Protein AF-0000000081993454 (afdb_homodimer)

InterPro domains:
  IPR006993 SH3-binding, glutamic acid-rich protein [PF04908] (19-96)
  IPR006993 SH3-binding, glutamic acid-rich protein [cd03030] (20-95)
  IPR036249 Thioredoxin-like superfamily [SSF52833] (17-95)
  IPR051033 SH3 domain-binding glutamic acid-rich protein [PTHR12232] (20-96)

Secondary structure (DSSP, 8-state):
---SEEEEE-PPPGGG-HHHHHHHHHHHHHHHHTT--EEEEETTS-HHHHHHHHHHHT-TT--S-EEEETTEEEEEHHHHHHHHHTT-HHHHTT--/---SEEEEE-PPPGGG-HHHHHHHHHHHHHHHHTT--EEEEEGGG-HHHHHHHHHHHT-TT--S-EEEETTEEEEEHHHHHHHHHTT-HHHHTT--

Foldseek 3Di:
DPPPDDDDDDDDDPQPDPVQVVLVVVVVVVCVVVPHDDDDDDCVVDVVSVCVQCVLQVHNPDHDDWDDDVSHGLGHSVSCVVCVVVVNNCVSHVPD/DPPPDDDDDDDDDPLPDPVQVVLVVVVVVVCVVVPHDDDDDDCVVDVVSVCVQCVLQVHNPDHDDWDDDVSHGLGHSVSCVVCVVVVNNCVSHVPD

pLDDT: mean 92.43, std 7.85, range [50.94, 98.31]

Nearest PDB structures (foldseek):
  1t1v-assembly1_B  TM=9.667E-01  e=2.764E-10  Mus musculus
  1j0f-assembly1_A  TM=9.638E-01  e=1.337E-10  Mus musculus
  1sj6-assembly1_A  TM=8.812E-01  e=2.787E-09  Homo sapiens
  8plv-assembly1_A  TM=7.534E-01  e=9.687E-02  Schistosoma mansoni
  1t1v-assembly1_B  TM=9.668E-01  e=3.579E-10  Mus musculus

Radius of gyration: 21.71 Å; Cα contacts (8 Å, |Δi|>4): 295; chains: 2; bounding box: 26×66×44 Å

Structure (mmCIF, N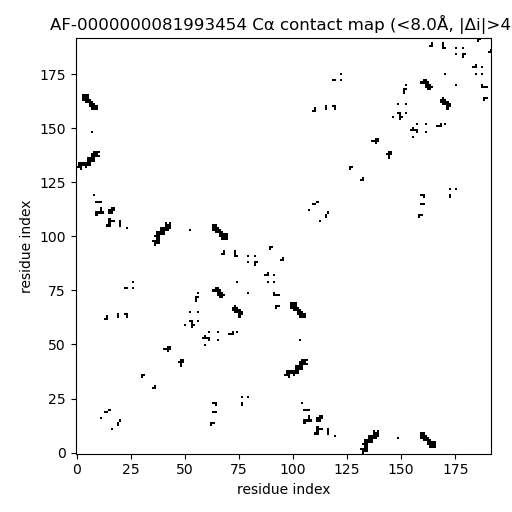/CA/C/O backbone):
data_AF-0000000081993454-model_v1
#
loop_
_entity.id
_entity.type
_entity.pdbx_description
1 polymer 'SH3 domain-binding glutamic acid-rich-like protein 3'
#
loop_
_atom_site.group_PDB
_atom_site.id
_atom_site.type_symbol
_atom_site.label_atom_id
_atom_site.label_alt_id
_atom_site.label_comp_id
_atom_site.label_asym_id
_atom_site.label_entity_id
_atom_site.label_seq_id
_atom_site.pdbx_PDB_ins_code
_atom_site.Cartn_x
_atom_site.Cartn_y
_atom_site.Cartn_z
_atom_site.occupancy
_atom_site.B_iso_or_equiv
_atom_site.auth_seq_id
_atom_site.auth_comp_id
_atom_site.auth_asym_id
_atom_site.auth_atom_id
_atom_site.pdbx_PDB_model_num
ATOM 1 N N . PRO A 1 1 ? -13.109 -29.188 -7.285 1 50.94 1 PRO A N 1
ATOM 2 C CA . PRO A 1 1 ? -12.32 -28.969 -6.07 1 50.94 1 PRO A CA 1
ATOM 3 C C . PRO A 1 1 ? -11.086 -28.109 -6.316 1 50.94 1 PRO A C 1
ATOM 5 O O . PRO A 1 1 ? -10.547 -28.078 -7.43 1 50.94 1 PRO A O 1
ATOM 8 N N . LEU A 1 2 ? -10.844 -27.062 -5.504 1 65.44 2 LEU A N 1
ATOM 9 C CA . LEU A 1 2 ? -9.656 -26.234 -5.719 1 65.44 2 LEU A CA 1
ATOM 10 C C . LEU A 1 2 ? -8.398 -27.109 -5.797 1 65.44 2 LEU A C 1
ATOM 12 O O . LEU A 1 2 ? -8.266 -28.078 -5.047 1 65.44 2 LEU A O 1
ATOM 16 N N . GLY A 1 3 ? -7.797 -27.156 -6.898 1 69.19 3 GLY A N 1
ATOM 17 C CA . GLY A 1 3 ? -6.535 -27.875 -7.012 1 69.19 3 GLY A CA 1
ATOM 18 C C . GLY A 1 3 ? -5.539 -27.516 -5.934 1 69.19 3 GLY A C 1
ATOM 19 O O . GLY A 1 3 ? -5.824 -26.672 -5.074 1 69.19 3 GLY A O 1
ATOM 20 N N . PRO A 1 4 ? -4.523 -28.297 -5.766 1 85.12 4 PRO A N 1
ATOM 21 C CA . PRO A 1 4 ? -3.492 -28.078 -4.746 1 85.12 4 PRO A CA 1
ATOM 22 C C . PRO A 1 4 ? -2.77 -26.75 -4.914 1 85.12 4 PRO A C 1
ATOM 24 O O . PRO A 1 4 ? -1.884 -26.406 -4.121 1 85.12 4 PRO A O 1
ATOM 27 N N . TRP A 1 5 ? -3.25 -25.891 -5.812 1 90.81 5 TRP A N 1
ATOM 28 C CA . TRP A 1 5 ? -2.521 -24.672 -6.121 1 90.81 5 TRP A CA 1
ATOM 29 C C . TRP A 1 5 ? -2.928 -23.547 -5.176 1 90.81 5 TRP A C 1
ATOM 31 O O . TRP A 1 5 ? -4.098 -23.422 -4.809 1 90.81 5 TRP A O 1
ATOM 41 N N . ALA A 1 6 ? -1.884 -22.797 -4.73 1 95.06 6 ALA A N 1
ATOM 42 C CA . ALA A 1 6 ? -2.09 -21.625 -3.881 1 95.06 6 ALA A CA 1
ATOM 43 C C . ALA A 1 6 ? -1.365 -20.406 -4.441 1 95.06 6 ALA A C 1
ATOM 45 O O . ALA A 1 6 ? -0.219 -20.5 -4.887 1 95.06 6 ALA A O 1
ATOM 46 N N . LEU A 1 7 ? -2.041 -19.297 -4.516 1 96.25 7 LEU A N 1
ATOM 47 C CA . LEU A 1 7 ? -1.487 -18 -4.895 1 96.25 7 LEU A CA 1
ATOM 48 C C . LEU A 1 7 ? -1.466 -17.047 -3.705 1 96.25 7 LEU A C 1
ATOM 50 O O . LEU A 1 7 ? -2.518 -16.703 -3.16 1 96.25 7 LEU A O 1
ATOM 54 N N . TYR A 1 8 ? -0.33 -16.734 -3.234 1 96.69 8 TYR A N 1
ATOM 55 C CA . TYR A 1 8 ? -0.184 -15.695 -2.219 1 96.69 8 TYR A CA 1
ATOM 56 C C . TYR A 1 8 ? -0.193 -14.312 -2.85 1 96.69 8 TYR A C 1
ATOM 58 O O . TYR A 1 8 ? 0.604 -14.023 -3.746 1 96.69 8 TYR A O 1
ATOM 66 N N . PHE A 1 9 ? -1.107 -13.414 -2.383 1 93.44 9 PHE A N 1
ATOM 67 C CA . PHE A 1 9 ? -1.268 -12.078 -2.939 1 93.44 9 PHE A CA 1
ATOM 68 C C . PHE A 1 9 ? -1.42 -11.039 -1.832 1 93.44 9 PHE A C 1
ATOM 70 O O . PHE A 1 9 ? -1.518 -11.398 -0.655 1 93.44 9 PHE A O 1
ATOM 77 N N . SER A 1 10 ? -1.267 -9.758 -2.199 1 90.81 10 SER A N 1
ATOM 78 C CA . SER A 1 10 ? -1.544 -8.648 -1.295 1 90.81 10 SER A CA 1
ATOM 79 C C . SER A 1 10 ? -2.426 -7.594 -1.962 1 90.81 10 SER A C 1
ATOM 81 O O . SER A 1 10 ? -2.031 -6.988 -2.959 1 90.81 10 SER A O 1
ATOM 83 N N . PRO A 1 11 ? -3.645 -7.469 -1.465 1 86.25 11 PRO A N 1
ATOM 84 C CA . PRO A 1 11 ? -4.461 -6.387 -2.023 1 86.25 11 PRO A CA 1
ATOM 85 C C . PRO A 1 11 ? -3.893 -5.004 -1.727 1 86.25 11 PRO A C 1
ATOM 87 O O . PRO A 1 11 ? -3.143 -4.836 -0.762 1 86.25 11 PRO A O 1
ATOM 90 N N . PRO A 1 12 ? -4.109 -4.125 -2.578 1 80.19 12 PRO A N 1
ATOM 91 C CA . PRO A 1 12 ? -3.676 -2.752 -2.309 1 80.19 12 PRO A CA 1
ATOM 92 C C . PRO A 1 12 ? -4.293 -2.176 -1.037 1 80.19 12 PRO A C 1
ATOM 94 O O . PRO A 1 12 ? -5.484 -2.377 -0.777 1 80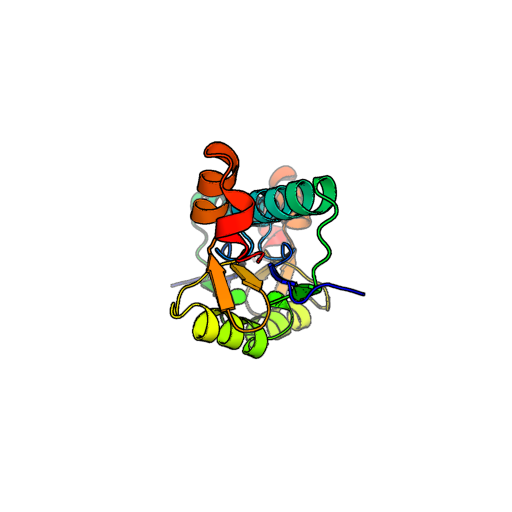.19 12 PRO A O 1
ATOM 97 N N . ARG A 1 13 ? -3.451 -1.604 -0.21 1 80.81 13 ARG A N 1
ATOM 98 C CA . ARG A 1 13 ? -3.975 -0.933 0.975 1 80.81 13 ARG A CA 1
ATOM 99 C C . ARG A 1 13 ? -4.289 0.53 0.683 1 80.81 13 ARG A C 1
ATOM 101 O O . ARG A 1 13 ? -3.521 1.209 -0.004 1 80.81 13 ARG A O 1
ATOM 108 N N . ARG A 1 14 ? -5.328 0.971 1.285 1 82.25 14 ARG A N 1
ATOM 109 C CA . ARG A 1 14 ? -5.742 2.354 1.076 1 82.25 14 ARG A CA 1
ATOM 110 C C . ARG A 1 14 ? -4.684 3.326 1.591 1 82.25 14 ARG A C 1
ATOM 112 O O . ARG A 1 14 ? -4.379 4.324 0.932 1 82.25 14 ARG A O 1
ATOM 119 N N . GLU A 1 15 ? -4.008 2.904 2.688 1 84.38 15 GLU A N 1
ATOM 120 C CA . GLU A 1 15 ? -3.039 3.795 3.322 1 84.38 15 GLU A CA 1
ATOM 121 C C . GLU A 1 15 ? -1.755 3.889 2.502 1 84.38 15 GLU A C 1
ATOM 123 O O . GLU A 1 15 ? -0.972 4.824 2.668 1 84.38 15 GLU A O 1
ATOM 128 N N . SER A 1 16 ? -1.633 2.951 1.57 1 83.38 16 SER A N 1
ATOM 129 C CA . SER A 1 16 ? -0.413 2.926 0.769 1 83.38 16 SER A CA 1
ATOM 130 C C . SER A 1 16 ? -0.722 3.107 -0.713 1 83.38 16 SER A C 1
ATOM 132 O O . SER A 1 16 ? 0.12 2.824 -1.567 1 83.38 16 SER A O 1
ATOM 134 N N . ALA A 1 17 ? -1.842 3.553 -0.938 1 85.12 17 ALA A N 1
ATOM 135 C CA . ALA A 1 17 ? -2.258 3.756 -2.322 1 85.12 17 ALA A CA 1
ATOM 136 C C . ALA A 1 17 ? -1.473 4.891 -2.971 1 85.12 17 ALA A C 1
ATOM 138 O O . ALA A 1 17 ? -1.072 5.844 -2.295 1 85.12 17 ALA A O 1
ATOM 139 N N . PRO A 1 18 ? -1.226 4.715 -4.277 1 85.62 18 PRO A N 1
ATOM 140 C CA . PRO A 1 18 ? -0.427 5.719 -4.984 1 85.62 18 PRO A CA 1
ATOM 141 C C . PRO A 1 18 ? -0.963 7.137 -4.801 1 85.62 18 PRO A C 1
ATOM 143 O O . PRO A 1 18 ? -0.184 8.086 -4.676 1 85.62 18 PRO A O 1
ATOM 146 N N . TRP A 1 19 ? -2.293 7.172 -4.836 1 87.81 19 TRP A N 1
ATOM 147 C CA . TRP A 1 19 ? -2.871 8.508 -4.719 1 87.81 19 TRP A CA 1
ATOM 148 C C . TRP A 1 19 ? -2.588 9.102 -3.344 1 87.81 19 TRP A C 1
ATOM 150 O O . TRP A 1 19 ? -2.383 10.312 -3.215 1 87.81 19 TRP A O 1
ATOM 160 N N . ILE A 1 20 ? -2.471 8.32 -2.305 1 90.94 20 ILE A N 1
ATOM 161 C CA . ILE A 1 20 ? -2.17 8.789 -0.958 1 90.94 20 ILE A CA 1
ATOM 162 C C . ILE A 1 20 ? -0.73 9.297 -0.896 1 90.94 20 ILE A C 1
ATOM 164 O O . ILE A 1 20 ? -0.452 10.328 -0.279 1 90.94 20 ILE A O 1
ATOM 168 N N . LYS A 1 21 ? 0.122 8.617 -1.529 1 90 21 LYS A N 1
ATOM 169 C CA . LYS A 1 21 ? 1.515 9.047 -1.592 1 90 21 LYS A CA 1
ATOM 170 C C . LYS A 1 21 ? 1.634 10.422 -2.248 1 90 21 LYS A C 1
ATOM 172 O O . LYS A 1 21 ? 2.395 11.273 -1.785 1 90 21 LYS A O 1
ATOM 177 N N . SER A 1 22 ? 0.939 10.578 -3.314 1 94.19 22 SER A N 1
ATOM 178 C CA . SER A 1 22 ? 0.932 11.859 -4.004 1 94.19 22 SER A CA 1
ATOM 179 C C . SER A 1 22 ? 0.426 12.977 -3.092 1 94.19 22 SER A C 1
ATOM 181 O O . SER A 1 22 ? 0.999 14.062 -3.059 1 94.19 22 SER A O 1
ATOM 183 N N . GLN A 1 23 ? -0.624 12.68 -2.342 1 95.75 23 GLN A N 1
ATOM 184 C CA . GLN A 1 23 ? -1.19 13.641 -1.399 1 95.75 23 GLN A CA 1
ATOM 185 C C . GLN A 1 23 ? -0.19 13.992 -0.302 1 95.75 23 GLN A C 1
ATOM 187 O O . GLN A 1 23 ? 0 15.164 0.02 1 95.75 23 GLN A O 1
ATOM 192 N N . GLN A 1 24 ? 0.487 13.062 0.219 1 96.25 24 GLN A N 1
ATOM 193 C CA . GLN A 1 24 ? 1.492 13.281 1.254 1 96.25 24 GLN A CA 1
ATOM 194 C C . GLN A 1 24 ? 2.645 14.133 0.728 1 96.25 24 GLN A C 1
ATOM 196 O O . GLN A 1 24 ? 3.094 15.062 1.4 1 96.25 24 GLN A O 1
ATOM 201 N N . SER A 1 25 ? 3.039 13.875 -0.436 1 96 25 SER A N 1
ATOM 202 C CA . SER A 1 25 ? 4.121 14.617 -1.071 1 96 25 SER A CA 1
ATOM 203 C C . SER A 1 25 ? 3.74 16.078 -1.279 1 96 25 SER A C 1
ATOM 205 O O . SER A 1 25 ? 4.555 16.969 -1.055 1 96 25 SER A O 1
ATOM 207 N N . GLU A 1 26 ? 2.549 16.203 -1.696 1 96.88 26 GLU A N 1
ATOM 208 C CA . GLU A 1 26 ? 2.08 17.578 -1.906 1 96.88 26 GLU A CA 1
ATOM 209 C C . GLU A 1 26 ? 2.061 18.359 -0.597 1 96.88 26 GLU A C 1
ATOM 211 O O . GLU A 1 26 ? 2.514 19.5 -0.547 1 96.88 26 GLU A O 1
ATOM 216 N N . VAL A 1 27 ? 1.581 17.812 0.443 1 97.44 27 VAL A N 1
ATOM 217 C CA . VAL A 1 27 ? 1.529 18.453 1.752 1 97.44 27 VAL A CA 1
ATOM 218 C C . VAL A 1 27 ? 2.941 18.828 2.203 1 97.44 27 VAL A C 1
ATOM 220 O O . VAL A 1 27 ? 3.197 19.969 2.592 1 97.44 27 VAL A O 1
ATOM 223 N N . THR A 1 28 ? 3.836 17.875 2.076 1 96.69 28 THR A N 1
ATOM 224 C CA . THR A 1 28 ? 5.199 18.125 2.533 1 96.69 28 THR A CA 1
ATOM 225 C C . THR A 1 28 ? 5.863 19.203 1.685 1 96.69 28 THR A C 1
ATOM 227 O O . THR A 1 28 ? 6.555 20.078 2.213 1 96.69 28 THR A O 1
ATOM 230 N N . ARG A 1 29 ? 5.641 19.172 0.42 1 96.88 29 ARG A N 1
ATOM 231 C CA . ARG A 1 29 ? 6.211 20.172 -0.481 1 96.88 29 ARG A CA 1
ATOM 232 C C . ARG A 1 29 ? 5.766 21.578 -0.099 1 96.88 29 ARG A C 1
ATOM 234 O O . ARG A 1 29 ? 6.582 22.5 -0.039 1 96.88 29 ARG A O 1
ATOM 241 N N . ILE A 1 30 ? 4.527 21.75 0.118 1 96.62 30 ILE A N 1
ATOM 242 C CA . ILE A 1 30 ? 3.959 23.047 0.434 1 96.62 30 ILE A CA 1
ATOM 243 C C . ILE A 1 30 ? 4.469 23.516 1.796 1 96.62 30 ILE A C 1
ATOM 245 O O . ILE A 1 30 ? 4.867 24.672 1.952 1 96.62 30 ILE A O 1
ATOM 249 N N . LEU A 1 31 ? 4.512 22.672 2.857 1 94.94 31 LEU A N 1
ATOM 250 C CA . LEU A 1 31 ? 5.016 23.031 4.18 1 94.94 31 LEU A CA 1
ATOM 251 C C . LEU A 1 31 ? 6.488 23.422 4.117 1 94.94 31 LEU A C 1
ATOM 253 O O . LEU A 1 31 ? 6.898 24.422 4.703 1 94.94 31 LEU A O 1
ATOM 257 N N . ASP A 1 32 ? 7.191 22.688 3.33 1 95.06 32 ASP A N 1
ATOM 258 C CA . ASP A 1 32 ? 8.609 23 3.148 1 95.06 32 ASP A CA 1
ATOM 259 C C . ASP A 1 32 ? 8.797 24.328 2.441 1 95.06 32 ASP A C 1
ATOM 261 O O . ASP A 1 32 ? 9.633 25.141 2.848 1 95.06 32 ASP A O 1
ATOM 265 N N . GLY A 1 33 ? 8.023 24.438 1.406 1 94.31 33 GLY A N 1
ATOM 266 C CA . GLY A 1 33 ? 8.078 25.703 0.679 1 94.31 33 GLY A CA 1
ATOM 267 C C . GLY A 1 33 ? 7.797 26.906 1.553 1 94.31 33 GLY A C 1
ATOM 268 O O . GLY A 1 33 ? 8.328 28 1.313 1 94.31 33 GLY A O 1
ATOM 269 N N . LYS A 1 34 ? 7.016 26.734 2.561 1 92.06 34 LYS A N 1
ATOM 270 C CA . LYS A 1 34 ? 6.66 27.812 3.482 1 92.06 34 LYS A CA 1
ATOM 271 C C . LYS A 1 34 ? 7.59 27.828 4.691 1 92.06 34 LYS A C 1
ATOM 273 O O . LYS A 1 34 ? 7.363 28.578 5.645 1 92.06 34 LYS A O 1
ATOM 278 N N . HIS A 1 35 ? 8.539 26.953 4.766 1 92.25 35 HIS A N 1
ATOM 279 C CA . HIS A 1 35 ? 9.531 26.844 5.824 1 92.25 35 HIS A CA 1
ATOM 280 C C . HIS A 1 35 ? 8.883 26.484 7.156 1 92.25 35 HIS A C 1
ATOM 282 O O . HIS A 1 35 ? 9.273 27 8.203 1 92.25 35 HIS A O 1
ATOM 288 N N . ILE A 1 36 ? 7.891 25.734 7.012 1 91.12 36 ILE A N 1
ATOM 289 C CA . ILE A 1 36 ? 7.258 25.203 8.219 1 91.12 36 ILE A CA 1
ATOM 290 C C . ILE A 1 36 ? 7.887 23.859 8.586 1 91.12 36 ILE A C 1
ATOM 292 O O . ILE A 1 36 ? 7.895 22.938 7.785 1 91.12 36 ILE A O 1
ATOM 296 N N . LYS A 1 37 ? 8.414 23.797 9.852 1 92.81 37 LYS A N 1
ATOM 297 C CA . LYS A 1 37 ? 9.039 22.578 10.328 1 92.81 37 LYS A CA 1
ATOM 298 C C . LYS A 1 37 ? 8.008 21.641 10.969 1 92.81 37 LYS A C 1
ATOM 300 O O . LYS A 1 37 ? 7.105 22.109 11.672 1 92.81 37 LYS A O 1
ATOM 305 N N . TYR A 1 38 ? 8.164 20.406 10.75 1 95.69 38 TYR A N 1
ATOM 306 C CA . TYR A 1 38 ? 7.227 19.422 11.281 1 95.69 38 TYR A CA 1
ATOM 307 C C . TYR A 1 38 ? 7.914 18.094 11.539 1 95.69 38 TYR A C 1
ATOM 309 O O . TYR A 1 38 ? 8.961 17.812 10.961 1 95.69 38 TYR A O 1
ATOM 317 N N . GLN A 1 39 ? 7.289 17.297 12.398 1 96.31 39 GLN A N 1
ATOM 318 C CA . GLN A 1 39 ? 7.703 15.922 12.633 1 96.31 39 GLN A CA 1
ATOM 319 C C . GLN A 1 39 ? 6.941 14.961 11.727 1 96.31 39 GLN A C 1
ATOM 321 O O . GLN A 1 39 ? 5.73 15.094 11.547 1 96.31 39 GLN A O 1
ATOM 326 N N . LEU A 1 40 ? 7.648 13.984 11.141 1 95.69 40 LEU A N 1
ATOM 327 C CA . LEU A 1 40 ? 7.016 12.93 10.359 1 95.69 40 LEU A CA 1
ATOM 328 C C . LEU A 1 40 ? 6.762 11.695 11.219 1 95.69 40 LEU A C 1
ATOM 330 O O . LEU A 1 40 ? 7.68 11.18 11.859 1 95.69 40 LEU A O 1
ATOM 334 N N . VAL A 1 41 ? 5.539 11.289 11.25 1 96.06 41 VAL A N 1
ATOM 335 C CA . VAL A 1 41 ? 5.18 10.086 12 1 96.06 41 VAL A CA 1
ATOM 336 C C . VAL A 1 41 ? 4.727 8.992 11.039 1 96.06 41 VAL A C 1
ATOM 338 O O . VAL A 1 41 ? 3.633 9.07 10.469 1 96.06 41 VAL A O 1
ATOM 341 N N . ASP A 1 42 ? 5.523 7.938 10.875 1 94.38 42 ASP A N 1
ATOM 342 C CA . ASP A 1 42 ? 5.254 6.828 9.961 1 94.38 42 ASP A CA 1
ATOM 343 C C . ASP A 1 42 ? 4.32 5.805 10.602 1 94.38 42 ASP A C 1
ATOM 345 O O . ASP A 1 42 ? 4.746 5.016 11.453 1 94.38 42 ASP A O 1
ATOM 349 N N . ILE A 1 43 ? 3.113 5.703 10.078 1 93.81 43 ILE A N 1
ATOM 350 C CA . ILE A 1 43 ? 2.125 4.855 10.734 1 93.81 43 ILE A CA 1
ATOM 351 C C . ILE A 1 43 ? 2.293 3.41 10.273 1 93.81 43 ILE A C 1
ATOM 353 O O . ILE A 1 43 ? 1.666 2.5 10.82 1 93.81 43 ILE A O 1
ATOM 357 N N . SER A 1 44 ? 3.029 3.229 9.188 1 86.5 44 SER A N 1
ATOM 358 C CA . SER A 1 44 ? 3.23 1.874 8.68 1 86.5 44 SER A CA 1
ATOM 359 C C . SER A 1 44 ? 4.145 1.07 9.602 1 86.5 44 SER A C 1
ATOM 361 O O . SER A 1 44 ? 4.207 -0.157 9.508 1 86.5 44 SER A O 1
ATOM 363 N N . GLN A 1 45 ? 4.855 1.679 10.539 1 85.69 45 GLN A N 1
ATOM 364 C CA . GLN A 1 45 ? 5.836 1.041 11.406 1 85.69 45 GLN A CA 1
ATOM 365 C C . GLN A 1 45 ? 5.148 0.238 12.508 1 85.69 45 GLN A C 1
ATOM 367 O O . GLN A 1 45 ? 5.691 -0.763 12.984 1 85.69 45 GLN A O 1
ATOM 372 N N . ASP A 1 46 ? 4.008 0.754 12.93 1 86.06 46 ASP A N 1
ATOM 373 C CA . ASP A 1 46 ? 3.348 0.166 14.094 1 86.06 46 ASP A CA 1
ATOM 374 C C . ASP A 1 46 ? 1.852 0.468 14.086 1 86.06 46 ASP A C 1
ATOM 376 O O . ASP A 1 46 ? 1.443 1.606 13.852 1 86.06 46 ASP A O 1
ATOM 380 N N . ASN A 1 47 ? 1.075 -0.559 14.406 1 88.75 47 ASN A N 1
ATOM 381 C CA . ASN A 1 47 ? -0.37 -0.388 14.508 1 88.75 47 ASN A CA 1
ATOM 382 C C . ASN A 1 47 ? -0.737 0.638 15.578 1 88.75 47 ASN A C 1
ATOM 384 O O . ASN A 1 47 ? -1.74 1.342 15.453 1 88.75 47 ASN A O 1
ATOM 388 N N . ALA A 1 48 ? 0.1 0.812 16.562 1 94.25 48 ALA A N 1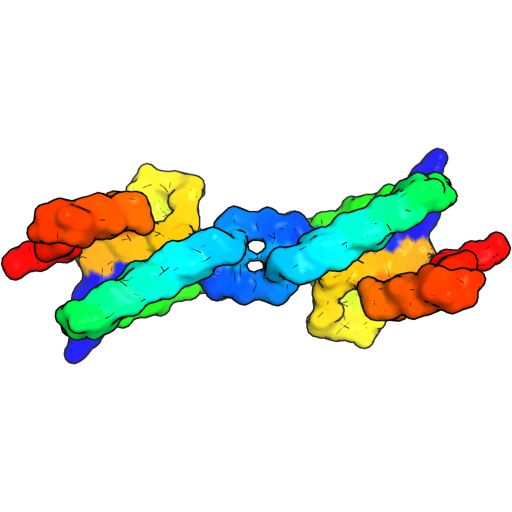
ATOM 389 C CA . ALA A 1 48 ? -0.158 1.767 17.641 1 94.25 48 ALA A CA 1
ATOM 390 C C . ALA A 1 48 ? -0.125 3.201 17.125 1 94.25 48 ALA A C 1
ATOM 392 O O . ALA A 1 48 ? -0.906 4.047 17.562 1 94.25 48 ALA A O 1
ATOM 393 N N . LEU A 1 49 ? 0.775 3.482 16.25 1 94.56 49 LEU A N 1
ATOM 394 C CA . LEU A 1 49 ? 0.869 4.816 15.664 1 94.56 49 LEU A CA 1
ATOM 395 C C . LEU A 1 49 ? -0.358 5.121 14.812 1 94.56 49 LEU A C 1
ATOM 397 O O . LEU A 1 49 ? -0.859 6.25 14.82 1 94.56 49 LEU A O 1
ATOM 401 N N . ARG A 1 50 ? -0.86 4.148 14.102 1 93.88 50 ARG A N 1
ATOM 402 C CA . ARG A 1 50 ? -2.086 4.281 13.32 1 93.88 50 ARG A CA 1
ATOM 403 C C . ARG A 1 50 ? -3.283 4.562 14.219 1 93.88 50 ARG A C 1
ATOM 405 O O . ARG A 1 50 ? -4.078 5.461 13.945 1 93.88 50 ARG A O 1
ATOM 412 N N . GLU A 1 51 ? -3.367 3.801 15.305 1 96.06 51 GLU A N 1
ATOM 413 C CA . GLU A 1 51 ? -4.453 3.992 16.266 1 96.06 51 GLU A CA 1
ATOM 414 C C . GLU A 1 51 ? -4.375 5.367 16.922 1 96.06 51 GLU A C 1
ATOM 416 O O . GLU A 1 51 ? -5.398 6.023 17.125 1 96.06 51 GLU A O 1
ATOM 421 N N . GLU A 1 52 ? -3.207 5.777 17.266 1 96.31 52 GLU A N 1
ATOM 422 C CA . GLU A 1 52 ? -3.008 7.113 17.812 1 96.31 52 GLU A CA 1
ATOM 423 C C . GLU A 1 52 ? -3.482 8.188 16.844 1 96.31 52 GLU A C 1
ATOM 425 O O . GLU A 1 52 ? -4.203 9.109 17.234 1 96.31 52 GLU A O 1
ATOM 430 N N . MET A 1 53 ? -3.141 8.102 15.578 1 96.62 53 MET A N 1
ATOM 431 C CA . MET A 1 53 ? -3.566 9.039 14.539 1 96.62 53 MET A CA 1
ATOM 432 C C . MET A 1 53 ? -5.086 9.125 14.477 1 96.62 53 MET A C 1
ATOM 434 O O . MET A 1 53 ? -5.652 10.219 14.461 1 96.62 53 MET A O 1
ATOM 438 N N . ARG A 1 54 ? -5.684 7.969 14.484 1 97.44 54 ARG A N 1
ATOM 439 C CA . ARG A 1 54 ? -7.133 7.887 14.359 1 97.44 54 ARG A CA 1
ATOM 440 C C . ARG A 1 54 ? -7.828 8.461 15.586 1 97.44 54 ARG A C 1
ATOM 442 O O . ARG A 1 54 ? -8.812 9.188 15.469 1 97.44 54 ARG A O 1
ATOM 449 N N . ALA A 1 55 ? -7.277 8.164 16.734 1 97.06 55 ALA A N 1
ATOM 450 C CA . ALA A 1 55 ? -7.824 8.695 17.984 1 97.06 55 ALA A CA 1
ATOM 451 C C . ALA A 1 55 ? -7.711 10.219 18.016 1 97.06 55 ALA A C 1
ATOM 453 O O . ALA A 1 55 ? -8.695 10.914 18.312 1 97.06 55 ALA A O 1
ATOM 454 N N . LYS A 1 56 ? -6.59 10.75 17.703 1 96.31 56 LYS A N 1
ATOM 455 C CA . LYS A 1 56 ? -6.348 12.188 17.75 1 96.31 56 LYS A CA 1
ATOM 456 C C . LYS A 1 56 ? -7.207 12.914 16.719 1 96.31 56 LYS A C 1
ATOM 458 O O . LYS A 1 56 ? -7.602 14.062 16.938 1 96.31 56 LYS A O 1
ATOM 463 N N . SER A 1 57 ? -7.488 12.258 15.609 1 97.19 57 SER A N 1
ATOM 464 C CA . SER A 1 57 ? -8.273 12.883 14.547 1 97.19 57 SER A CA 1
ATOM 465 C C . SER A 1 57 ? -9.766 12.758 14.82 1 97.19 57 SER A C 1
ATOM 467 O O . SER A 1 57 ? -10.586 13.398 14.156 1 97.19 57 SER A O 1
ATOM 469 N N . GLY A 1 58 ? -10.086 11.898 15.773 1 96.62 58 GLY A N 1
ATOM 470 C CA . GLY A 1 58 ? -11.484 11.648 16.078 1 96.62 58 GLY A CA 1
ATOM 471 C C . GLY A 1 58 ? -12.188 10.844 14.992 1 96.62 58 GLY A C 1
ATOM 472 O O . GLY A 1 58 ? -13.40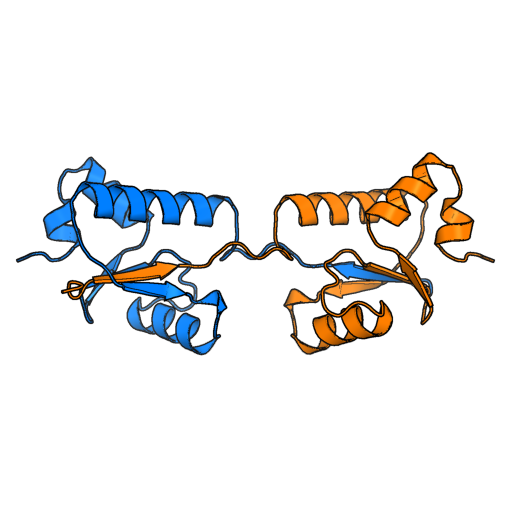6 10.953 14.828 1 96.62 58 GLY A O 1
ATOM 473 N N . ASN A 1 59 ? -11.453 10.094 14.172 1 96.62 59 ASN A N 1
ATOM 474 C CA . ASN A 1 59 ? -11.938 9.305 13.047 1 96.62 59 ASN A CA 1
ATOM 475 C C . ASN A 1 59 ? -11.273 7.934 12.992 1 96.62 59 ASN A C 1
ATOM 477 O O . ASN A 1 59 ? -10.102 7.824 12.617 1 96.62 59 ASN A O 1
ATOM 481 N N . PRO A 1 60 ? -12.008 6.875 13.312 1 95.81 60 PRO A N 1
ATOM 482 C CA . PRO A 1 60 ? -11.422 5.531 13.359 1 95.81 60 PRO A CA 1
ATOM 483 C C . PRO A 1 60 ? -10.977 5.027 11.992 1 95.81 60 PRO A C 1
ATOM 485 O O . PRO A 1 60 ? -10.227 4.059 11.898 1 95.81 60 PRO A O 1
ATOM 488 N N . LYS A 1 61 ? -11.32 5.652 10.938 1 93.69 61 LYS A N 1
ATOM 489 C CA . LYS A 1 61 ? -10.953 5.227 9.586 1 93.69 61 LYS A CA 1
ATOM 490 C C . LYS A 1 61 ? -10.031 6.246 8.922 1 93.69 61 LYS A C 1
ATOM 492 O O . LYS A 1 61 ? -9.867 6.238 7.699 1 93.69 61 LYS A O 1
ATOM 497 N N . ALA A 1 62 ? -9.5 7.141 9.695 1 96.31 62 ALA A N 1
ATOM 498 C CA . ALA A 1 62 ? -8.641 8.18 9.141 1 96.31 62 ALA A CA 1
ATOM 499 C C . ALA A 1 62 ? -7.453 7.562 8.398 1 96.31 62 ALA A C 1
ATOM 501 O O . ALA A 1 62 ? -6.852 6.594 8.867 1 96.31 62 ALA A O 1
ATOM 502 N N . ILE A 1 63 ? -7.18 8.117 7.188 1 95.56 63 ILE A N 1
ATOM 503 C CA . ILE A 1 63 ? -6.008 7.711 6.418 1 95.56 63 ILE A CA 1
ATOM 504 C C . ILE A 1 63 ? -5.035 8.883 6.305 1 95.56 63 ILE A C 1
ATOM 506 O O . ILE A 1 63 ? -5.434 10.039 6.422 1 95.56 63 ILE A O 1
ATOM 510 N N . PRO A 1 64 ? -3.77 8.477 6.102 1 96.25 64 PRO A N 1
ATOM 511 C CA . PRO A 1 64 ? -2.816 9.578 5.902 1 96.25 64 PRO A CA 1
ATOM 512 C C . PRO A 1 64 ? -3.002 10.281 4.566 1 96.25 64 PRO A C 1
ATOM 514 O O . PRO A 1 64 ? -3.609 9.727 3.646 1 96.25 64 PRO A O 1
ATOM 517 N N . PRO A 1 65 ? -2.602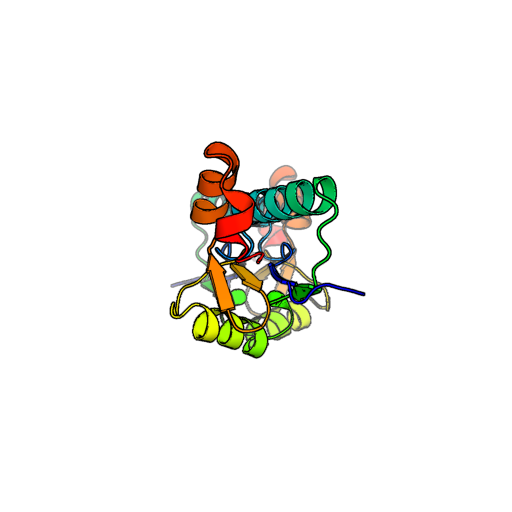 11.523 4.582 1 97.62 65 PRO A N 1
ATOM 518 C CA . PRO A 1 65 ? -1.921 12.281 5.629 1 97.62 65 PRO A CA 1
ATOM 519 C C . PRO A 1 65 ? -2.893 12.93 6.613 1 97.62 65 PRO A C 1
ATOM 521 O O . PRO A 1 65 ? -4.004 13.305 6.234 1 97.62 65 PRO A O 1
ATOM 524 N N . GLN A 1 66 ? -2.551 13.016 7.848 1 98.31 66 GLN A N 1
ATOM 525 C CA . GLN A 1 66 ? -3.209 13.797 8.883 1 98.31 66 GLN A CA 1
ATOM 526 C C . GLN A 1 66 ? -2.25 14.812 9.5 1 98.31 66 GLN A C 1
ATOM 528 O O . GLN A 1 66 ? -1.088 14.5 9.766 1 98.31 66 GLN A O 1
ATOM 533 N N . ILE A 1 67 ? -2.732 16.016 9.688 1 98.06 67 ILE A N 1
ATOM 534 C CA . ILE A 1 67 ? -1.875 17.109 10.109 1 98.06 67 ILE A CA 1
ATOM 535 C C . ILE A 1 67 ? -2.293 17.594 11.5 1 98.06 67 ILE A C 1
ATOM 537 O O . ILE A 1 67 ? -3.482 17.766 11.773 1 98.06 67 ILE A O 1
ATOM 541 N N . PHE A 1 68 ? -1.289 17.812 12.344 1 97.44 68 PHE A N 1
ATOM 542 C CA . PHE A 1 68 ? -1.529 18.234 13.719 1 97.44 68 PHE A CA 1
ATOM 543 C C . PHE A 1 68 ? -0.596 19.375 14.102 1 97.44 68 PHE A C 1
ATOM 545 O O . PHE A 1 68 ? 0.549 19.422 13.648 1 97.44 68 PHE A O 1
ATOM 552 N N . ASN A 1 69 ? -1.029 20.203 14.875 1 95.81 69 ASN A N 1
ATOM 553 C CA . ASN A 1 69 ? -0.235 21.172 15.617 1 95.81 69 ASN A CA 1
ATOM 554 C C . ASN A 1 69 ? -0.223 20.859 17.109 1 95.81 69 ASN A C 1
ATOM 556 O O . ASN A 1 69 ? -1.121 21.266 17.844 1 95.81 69 ASN A O 1
ATOM 560 N N . GLY A 1 70 ? 0.844 20.219 17.484 1 91.62 70 GLY A N 1
ATOM 561 C CA . GLY A 1 70 ? 0.803 19.672 18.828 1 91.62 70 GLY A CA 1
ATOM 562 C C . GLY A 1 70 ? -0.345 18.703 19.047 1 91.62 70 GLY A C 1
ATOM 563 O O . GLY A 1 70 ? -0.506 17.734 18.297 1 91.62 70 GLY A O 1
ATOM 564 N N . ASP A 1 71 ? -1.242 18.953 20 1 90.94 71 ASP A N 1
ATOM 565 C CA . ASP A 1 71 ? -2.369 18.078 20.328 1 90.94 71 ASP A CA 1
ATOM 566 C C . ASP A 1 71 ? -3.619 18.5 19.562 1 90.94 71 ASP A C 1
ATOM 568 O O . ASP A 1 71 ? -4.668 17.859 19.672 1 90.94 71 ASP A O 1
ATOM 572 N N . HIS A 1 72 ? -3.412 19.453 18.797 1 94 72 HIS A N 1
ATOM 573 C CA . HIS A 1 72 ? -4.57 19.953 18.062 1 94 72 HIS A CA 1
ATOM 574 C C . HIS A 1 72 ? -4.621 19.391 16.656 1 94 72 HIS A C 1
ATOM 576 O O . HIS A 1 72 ? -3.666 19.547 15.891 1 94 72 HIS A O 1
ATOM 582 N N . TYR A 1 73 ? -5.738 18.812 16.375 1 97.56 73 TYR A N 1
ATOM 583 C CA . TYR A 1 73 ? -5.973 18.328 15.023 1 97.56 73 TYR A CA 1
ATOM 584 C C . TYR A 1 73 ? -6.266 19.469 14.07 1 97.56 73 TYR A C 1
ATOM 586 O O . TYR A 1 73 ? -7.152 20.297 14.328 1 97.56 73 TYR A O 1
ATOM 594 N N . CYS A 1 74 ? -5.5 19.594 12.961 1 97.62 74 CYS A N 1
ATOM 595 C CA . CYS A 1 74 ? -5.719 20.625 11.961 1 97.62 74 CYS A CA 1
ATOM 596 C C . CYS A 1 74 ? -6.617 20.125 10.836 1 97.62 74 CYS A C 1
ATOM 598 O O . CYS A 1 74 ? -7.512 20.844 10.391 1 97.62 74 CYS A O 1
ATOM 600 N N . GLY A 1 75 ? -6.32 18.906 10.297 1 97.88 75 GLY A N 1
ATOM 601 C CA . GLY A 1 75 ? -7.133 18.375 9.211 1 97.88 75 GLY A CA 1
ATOM 602 C C . GLY A 1 75 ? -6.398 17.359 8.352 1 97.88 75 GLY A C 1
ATOM 603 O O . GLY A 1 75 ? -5.266 16.984 8.656 1 97.88 75 GLY A O 1
ATOM 604 N N . ASP A 1 76 ? -7.191 16.906 7.301 1 98 76 ASP A N 1
ATOM 605 C CA . ASP A 1 76 ? -6.652 15.977 6.309 1 98 76 ASP A CA 1
ATOM 606 C C . ASP A 1 76 ? -6.242 16.719 5.035 1 98 76 ASP A C 1
ATOM 608 O O . ASP A 1 76 ? -6.176 17.953 5.023 1 98 76 ASP A O 1
ATOM 612 N N . TYR A 1 77 ? -5.949 15.953 4.023 1 98.06 77 TYR A N 1
ATOM 613 C CA . TYR A 1 77 ? -5.473 16.5 2.754 1 98.06 77 TYR A CA 1
ATOM 614 C C . TYR A 1 77 ? -6.508 17.438 2.145 1 98.06 77 TYR A C 1
ATOM 616 O O . TYR A 1 77 ? -6.168 18.531 1.688 1 98.06 77 TYR A O 1
ATOM 624 N N . GLU A 1 78 ? -7.695 16.984 2.162 1 97.69 78 GLU A N 1
ATOM 625 C CA . GLU A 1 78 ? -8.742 17.797 1.54 1 97.69 78 GLU A CA 1
ATOM 626 C C . GLU A 1 78 ? -8.867 19.156 2.219 1 97.69 78 GLU A C 1
ATOM 628 O O . GLU A 1 78 ? -8.914 20.188 1.547 1 97.69 78 GLU A O 1
ATOM 633 N N . LEU A 1 79 ? -8.938 19.188 3.51 1 97.81 79 LEU A N 1
ATOM 634 C CA . LEU A 1 79 ? -9.008 20.438 4.258 1 97.81 79 LEU A CA 1
ATOM 635 C C . LEU A 1 79 ? -7.758 21.281 4.031 1 97.81 79 LEU A C 1
ATOM 637 O O . LEU A 1 79 ? -7.836 22.516 3.943 1 97.81 79 LEU A O 1
ATOM 641 N N . PHE A 1 80 ? -6.676 20.719 3.9 1 98.19 80 PHE A N 1
ATOM 642 C CA . PHE A 1 80 ? -5.406 21.391 3.68 1 98.19 80 PHE A CA 1
ATOM 643 C C . PHE A 1 80 ? -5.402 22.125 2.34 1 98.19 80 PHE A C 1
ATOM 645 O O . PHE A 1 80 ? -5.078 23.312 2.271 1 98.19 80 PHE A O 1
ATOM 652 N N . VAL A 1 81 ? -5.801 21.359 1.316 1 97.56 81 VAL A N 1
ATOM 653 C CA . VAL A 1 81 ? -5.809 21.938 -0.024 1 97.56 81 VAL A CA 1
ATOM 654 C C . VAL A 1 81 ? -6.805 23.094 -0.081 1 97.56 81 VAL A C 1
ATOM 656 O O . VAL A 1 81 ? -6.527 24.141 -0.688 1 97.56 81 VAL A O 1
ATOM 659 N N . GLU A 1 82 ? -7.859 22.938 0.527 1 97.94 82 GLU A N 1
ATOM 660 C CA . GLU A 1 82 ? -8.844 24 0.586 1 97.94 82 GLU A CA 1
ATOM 661 C C . GLU A 1 82 ? -8.266 25.25 1.248 1 97.94 82 GLU A C 1
ATOM 663 O O . GLU A 1 82 ? -8.445 26.359 0.752 1 97.94 82 GLU A O 1
ATOM 668 N N . ALA A 1 83 ? -7.633 25.094 2.322 1 97.62 83 ALA A N 1
ATOM 669 C CA . ALA A 1 83 ? -7.02 26.203 3.047 1 97.62 83 ALA A CA 1
ATOM 670 C C . ALA A 1 83 ? -5.961 26.906 2.193 1 97.62 83 ALA A C 1
ATOM 672 O O . ALA A 1 83 ? -5.852 28.125 2.201 1 97.62 83 ALA A O 1
ATOM 673 N N . VAL A 1 84 ? -5.223 26.125 1.475 1 96.69 84 VAL A N 1
ATOM 674 C CA . VAL A 1 84 ? -4.203 26.672 0.588 1 96.69 84 VAL A CA 1
ATOM 675 C C . VAL A 1 84 ? -4.867 27.5 -0.508 1 96.69 84 VAL A C 1
ATOM 677 O O . VAL A 1 84 ? -4.461 28.641 -0.768 1 96.69 84 VAL A O 1
ATOM 680 N N . GLU A 1 85 ? -5.824 26.969 -1.073 1 96.56 85 GLU A N 1
ATOM 681 C CA . GLU A 1 85 ? -6.52 27.625 -2.178 1 96.56 85 GLU A CA 1
ATOM 682 C C . GLU A 1 85 ? -7.195 28.906 -1.718 1 96.56 85 GLU A C 1
ATOM 684 O O . GLU A 1 85 ? -7.277 29.875 -2.475 1 96.56 85 GLU A O 1
ATOM 689 N N . GLN A 1 86 ? -7.609 28.906 -0.534 1 97 86 GLN A N 1
ATOM 690 C CA . GLN A 1 86 ? -8.328 30.062 0.009 1 97 86 GLN A CA 1
ATOM 691 C C . GLN A 1 86 ? -7.371 31.016 0.726 1 97 86 GLN A C 1
ATOM 693 O O . GLN A 1 86 ? -7.805 32 1.314 1 97 86 GLN A O 1
ATOM 698 N N . ASN A 1 87 ? -6.141 30.719 0.718 1 96.06 87 ASN A N 1
ATOM 699 C CA . ASN A 1 87 ? -5.121 31.516 1.39 1 96.06 87 ASN A CA 1
ATOM 700 C C . ASN A 1 87 ? -5.395 31.625 2.887 1 96.06 87 ASN A C 1
ATOM 702 O O . ASN A 1 87 ? -5.234 32.688 3.471 1 96.06 87 ASN A O 1
ATOM 706 N N . THR A 1 88 ? -5.883 30.562 3.525 1 96.56 88 THR A N 1
ATOM 707 C CA . THR A 1 88 ? -6.168 30.516 4.957 1 96.56 88 THR A CA 1
ATOM 708 C C . THR A 1 88 ? -5.332 29.438 5.641 1 96.56 88 THR A C 1
ATOM 710 O O . THR A 1 88 ? -5.777 28.812 6.609 1 96.56 88 THR A O 1
ATOM 713 N N . LEU A 1 89 ? -4.199 29.156 5.133 1 95.25 89 LEU A N 1
ATOM 714 C CA . LEU A 1 89 ? -3.334 28.094 5.656 1 95.25 89 LEU A CA 1
ATOM 715 C C . LEU A 1 89 ? -2.928 28.391 7.098 1 95.25 89 LEU A C 1
ATOM 717 O O . LEU A 1 89 ? -2.836 27.484 7.922 1 95.25 89 LEU A O 1
ATOM 721 N N . GLN A 1 90 ? -2.689 29.625 7.426 1 93.62 90 GLN A N 1
ATOM 722 C CA . GLN A 1 90 ? -2.312 30.016 8.781 1 93.62 90 GLN A CA 1
ATOM 723 C C . GLN A 1 90 ? -3.396 29.625 9.781 1 93.62 90 GLN A C 1
ATOM 725 O O . GLN A 1 90 ? -3.094 29.156 10.875 1 93.62 90 GLN A O 1
ATOM 730 N N . GLU A 1 91 ? -4.625 29.938 9.43 1 95.44 91 GLU A N 1
ATOM 731 C CA . GLU A 1 91 ? -5.758 29.562 10.266 1 95.44 91 GLU A CA 1
ATOM 732 C C . GLU A 1 91 ? -5.879 28.047 10.391 1 95.44 91 GLU A C 1
ATOM 734 O O . GLU A 1 91 ? -6.125 27.531 11.477 1 95.44 91 GLU A O 1
ATOM 739 N N . PHE A 1 92 ? -5.734 27.391 9.281 1 96.19 92 PHE A N 1
ATOM 740 C CA . PHE A 1 92 ? -5.789 25.938 9.234 1 96.19 92 PHE A CA 1
ATOM 741 C C . PHE A 1 92 ? -4.766 25.328 10.188 1 96.19 92 PHE A C 1
ATOM 743 O O . PHE A 1 92 ? -5.07 24.375 10.906 1 96.19 92 PHE A O 1
ATOM 750 N N . LEU A 1 93 ? -3.553 25.875 10.203 1 94.31 93 LEU A N 1
ATOM 751 C CA . LEU A 1 93 ? -2.455 25.344 11 1 94.31 93 LEU A CA 1
ATOM 752 C C . LEU A 1 93 ? -2.518 25.859 12.43 1 94.31 93 LEU A C 1
ATOM 754 O O . LEU A 1 93 ? -1.661 25.531 13.258 1 94.31 93 LEU A O 1
ATOM 758 N N . LYS A 1 94 ? -3.514 26.672 12.695 1 91 94 LYS A N 1
ATOM 759 C CA . LYS A 1 94 ? -3.73 27.234 14.023 1 91 94 LYS A CA 1
ATOM 760 C C . LYS A 1 94 ? -2.5 28 14.508 1 91 94 LYS A C 1
ATOM 762 O O . LYS A 1 94 ? -2.057 27.812 15.648 1 91 94 LYS A O 1
ATOM 767 N N . LEU A 1 95 ? -1.915 28.609 13.477 1 80.19 95 LEU A N 1
ATOM 768 C CA . LEU A 1 95 ? -0.796 29.5 13.789 1 80.19 95 LEU A CA 1
ATOM 769 C C . LEU A 1 95 ? -1.29 30.797 14.391 1 80.19 95 LEU A C 1
ATOM 771 O O . LEU A 1 95 ? -2.34 31.312 14 1 80.19 95 LEU A O 1
ATOM 775 N N . ALA A 1 96 ? -1.011 30.969 15.68 1 63.22 96 ALA A N 1
ATOM 776 C CA . ALA A 1 96 ? -1.32 32.25 16.312 1 63.22 96 ALA A CA 1
ATOM 777 C C . ALA A 1 96 ? -0.591 33.406 15.625 1 63.22 96 ALA A C 1
ATOM 779 O O . ALA A 1 96 ? 0.485 33.219 15.055 1 63.22 96 ALA A O 1
ATOM 780 N N . PRO B 1 1 ? 14.211 24.484 15.867 1 51.25 1 PRO B N 1
ATOM 781 C CA . PRO B 1 1 ? 13.5 23.391 16.547 1 51.25 1 PRO B CA 1
ATOM 782 C C . PRO B 1 1 ? 12.227 22.984 15.805 1 51.25 1 PRO B C 1
ATOM 784 O O . PRO B 1 1 ? 11.625 23.797 15.102 1 51.25 1 PRO B O 1
ATOM 787 N N . LEU B 1 2 ? 12 21.672 15.562 1 65.38 2 LEU B N 1
ATOM 788 C CA . LEU B 1 2 ? 10.781 21.266 14.867 1 65.38 2 LEU B CA 1
ATOM 789 C C . LEU B 1 2 ? 9.547 21.844 15.555 1 65.38 2 LEU B C 1
ATOM 791 O O . LEU B 1 2 ? 9.492 21.922 16.781 1 65.38 2 LEU B O 1
ATOM 795 N N . GLY B 1 3 ? 8.883 22.719 14.93 1 69.56 3 GLY B N 1
ATOM 796 C CA . GLY B 1 3 ? 7.641 23.234 15.477 1 69.56 3 GLY B CA 1
ATOM 797 C C . GLY B 1 3 ? 6.707 22.141 15.977 1 69.56 3 GLY B C 1
ATOM 798 O O . GLY B 1 3 ? 7.035 20.953 15.898 1 69.56 3 GLY B O 1
ATOM 799 N N . PRO B 1 4 ? 5.738 22.484 16.75 1 85.38 4 PRO B N 1
ATOM 800 C CA . PRO B 1 4 ? 4.77 21.547 17.328 1 85.38 4 PRO B CA 1
ATOM 801 C C . PRO B 1 4 ? 4.004 20.766 16.25 1 85.38 4 PRO B C 1
ATOM 803 O O . PRO B 1 4 ? 3.164 19.922 16.594 1 85.38 4 PRO B O 1
ATOM 806 N N . TRP B 1 5 ? 4.383 20.906 15.008 1 91.06 5 TRP B N 1
ATOM 807 C CA . TRP B 1 5 ? 3.598 20.297 13.93 1 91.06 5 TRP B CA 1
ATOM 808 C C . TRP B 1 5 ? 4.027 18.859 13.68 1 91.06 5 TRP B C 1
ATOM 810 O O . TRP B 1 5 ? 5.219 18.547 13.75 1 91.06 5 TRP B O 1
ATOM 820 N N . ALA B 1 6 ? 2.996 17.984 13.477 1 95.12 6 ALA B N 1
ATOM 821 C CA . ALA B 1 6 ? 3.223 16.578 13.148 1 95.12 6 ALA B CA 1
ATOM 822 C C . ALA B 1 6 ? 2.422 16.172 11.914 1 95.12 6 ALA B C 1
ATOM 824 O O . ALA B 1 6 ? 1.255 16.547 11.773 1 95.12 6 ALA B O 1
ATOM 825 N N . LEU B 1 7 ? 3.057 15.516 10.992 1 96.38 7 LEU B N 1
ATOM 826 C CA . LEU B 1 7 ? 2.436 14.922 9.812 1 96.38 7 LEU B CA 1
ATOM 827 C C . LEU B 1 7 ? 2.461 13.398 9.898 1 96.38 7 LEU B C 1
ATOM 829 O O . LEU B 1 7 ? 3.533 12.797 9.93 1 96.38 7 LEU B O 1
ATOM 833 N N . TYR B 1 8 ? 1.354 12.805 10.062 1 96.69 8 TYR B N 1
ATOM 834 C CA . TYR B 1 8 ? 1.24 11.352 9.977 1 96.69 8 TYR B CA 1
ATOM 835 C C . TYR B 1 8 ? 1.151 10.898 8.523 1 96.69 8 TYR B C 1
ATOM 837 O O . TYR B 1 8 ? 0.281 11.352 7.773 1 96.69 8 TYR B O 1
ATOM 845 N N . PHE B 1 9 ? 2.059 9.992 8.102 1 93.5 9 PHE B N 1
ATOM 846 C CA . PHE B 1 9 ? 2.131 9.523 6.723 1 93.5 9 PHE B CA 1
ATOM 847 C C . PHE B 1 9 ? 2.332 8.016 6.668 1 93.5 9 PHE B C 1
ATOM 849 O O . PHE B 1 9 ? 2.521 7.375 7.703 1 93.5 9 PHE B O 1
ATOM 856 N N . SER B 1 10 ? 2.111 7.441 5.48 1 90.75 10 SER B N 1
ATOM 857 C CA . SER B 1 10 ? 2.422 6.039 5.223 1 90.75 10 SER B CA 1
ATOM 858 C C . SER B 1 10 ? 3.23 5.875 3.941 1 90.75 10 SER B C 1
ATOM 860 O O . SER B 1 10 ? 2.754 6.211 2.855 1 90.75 10 SER B O 1
ATOM 862 N N . PRO B 1 11 ? 4.48 5.445 4.098 1 86.44 11 PRO B N 1
ATOM 863 C CA . PRO B 1 11 ? 5.234 5.191 2.867 1 86.44 11 PRO B CA 1
ATOM 864 C C . PRO B 1 11 ? 4.645 4.051 2.039 1 86.44 11 PRO B C 1
ATOM 866 O O . PRO B 1 11 ? 3.936 3.195 2.574 1 86.44 11 PRO B O 1
ATOM 869 N N . PRO B 1 12 ? 4.801 4.129 0.797 1 80.31 12 PRO B N 1
ATOM 870 C CA . PRO B 1 12 ? 4.348 3.021 -0.047 1 80.31 12 PRO B CA 1
ATOM 871 C C . PRO B 1 12 ? 5.023 1.698 0.305 1 80.31 12 PRO B C 1
ATOM 873 O O . PRO B 1 12 ? 6.23 1.665 0.563 1 80.31 12 PRO B O 1
ATOM 876 N N . ARG B 1 13 ? 4.203 0.685 0.458 1 80.62 13 ARG B N 1
ATOM 877 C CA . ARG B 1 13 ? 4.777 -0.636 0.688 1 80.62 13 ARG B CA 1
ATOM 878 C C . ARG B 1 13 ? 5.02 -1.365 -0.629 1 80.62 13 ARG B C 1
ATOM 880 O O . ARG B 1 13 ? 4.188 -1.311 -1.536 1 80.62 13 ARG B O 1
ATOM 887 N N . ARG B 1 14 ? 6.074 -2.074 -0.645 1 82.31 14 ARG B N 1
ATOM 888 C CA . ARG B 1 14 ? 6.434 -2.809 -1.854 1 82.31 14 ARG B CA 1
ATOM 889 C C . ARG B 1 14 ? 5.391 -3.873 -2.176 1 82.31 14 ARG B C 1
ATOM 891 O O . ARG B 1 14 ? 5.008 -4.047 -3.334 1 82.31 14 ARG B O 1
ATOM 898 N N . GLU B 1 15 ? 4.816 -4.461 -1.108 1 84.69 15 GLU B N 1
ATOM 899 C CA . GLU B 1 15 ? 3.877 -5.562 -1.296 1 84.69 15 GLU B CA 1
ATOM 900 C C . GLU B 1 15 ? 2.537 -5.062 -1.831 1 84.69 15 GLU B C 1
ATOM 902 O O . GLU B 1 15 ? 1.752 -5.84 -2.377 1 84.69 15 GLU B O 1
ATOM 907 N N . SER B 1 16 ? 2.369 -3.742 -1.701 1 83.5 16 SER B N 1
ATOM 908 C CA . SER B 1 16 ? 1.095 -3.176 -2.133 1 83.5 16 SER B CA 1
ATOM 909 C C . SER B 1 16 ? 1.29 -2.176 -3.268 1 83.5 16 SER B C 1
ATOM 911 O O . SER B 1 16 ? 0.392 -1.385 -3.566 1 83.5 16 SER B O 1
ATOM 913 N N . ALA B 1 17 ? 2.375 -2.242 -3.826 1 85.25 17 ALA B N 1
ATOM 914 C CA . ALA B 1 17 ? 2.68 -1.326 -4.922 1 85.25 17 ALA B CA 1
ATOM 915 C C . ALA B 1 17 ? 1.821 -1.629 -6.145 1 85.25 17 ALA B C 1
ATOM 917 O O . ALA B 1 17 ? 1.452 -2.781 -6.383 1 85.25 17 ALA B O 1
ATOM 918 N N . PRO B 1 18 ? 1.492 -0.561 -6.852 1 85.88 18 PRO B N 1
ATOM 919 C CA . PRO B 1 18 ? 0.616 -0.729 -8.016 1 85.88 18 PRO B CA 1
ATOM 920 C C . PRO B 1 18 ? 1.124 -1.791 -8.984 1 85.88 18 PRO B C 1
ATOM 922 O O . PRO B 1 18 ? 0.328 -2.543 -9.555 1 85.88 18 PRO B O 1
ATOM 925 N N . TRP B 1 19 ? 2.445 -1.749 -9.125 1 87.88 19 TRP B N 1
ATOM 926 C CA . TRP B 1 19 ? 2.992 -2.707 -10.086 1 87.88 19 TRP B CA 1
ATOM 927 C C . TRP B 1 19 ? 2.789 -4.137 -9.594 1 87.88 19 TRP B C 1
ATOM 929 O O . TRP B 1 19 ? 2.57 -5.047 -10.398 1 87.88 19 TRP B O 1
ATOM 939 N N . ILE B 1 20 ? 2.756 -4.371 -8.32 1 90.94 20 ILE B N 1
ATOM 940 C CA . ILE B 1 20 ? 2.537 -5.699 -7.758 1 90.94 20 ILE B CA 1
ATOM 941 C C . ILE B 1 20 ? 1.091 -6.129 -7.996 1 90.94 20 ILE B C 1
ATOM 943 O O . ILE B 1 20 ? 0.826 -7.285 -8.336 1 90.94 20 ILE B O 1
ATOM 947 N N . LYS B 1 21 ? 0.213 -5.246 -7.848 1 90.06 21 LYS B N 1
ATOM 948 C CA . LYS B 1 21 ? -1.193 -5.531 -8.117 1 90.06 21 LYS B CA 1
ATOM 949 C C . LYS B 1 21 ? -1.399 -5.965 -9.562 1 90.06 21 LYS B C 1
ATOM 951 O O . LYS B 1 21 ? -2.148 -6.902 -9.836 1 90.06 21 LYS B O 1
ATOM 956 N N . SER B 1 22 ? -0.786 -5.246 -10.445 1 94.19 22 SER B N 1
ATOM 957 C CA . SER B 1 22 ? -0.869 -5.59 -11.859 1 94.19 22 SER B CA 1
ATOM 958 C C . SER B 1 22 ? -0.334 -6.996 -12.117 1 94.19 22 SER B C 1
ATOM 960 O O . SER B 1 22 ? -0.937 -7.766 -12.867 1 94.19 22 SER B O 1
ATOM 962 N N . GLN B 1 23 ? 0.783 -7.324 -11.477 1 95.75 23 GLN B N 1
ATOM 963 C CA . GLN B 1 23 ? 1.385 -8.648 -11.602 1 95.75 23 GLN B CA 1
ATOM 964 C C . GLN B 1 23 ? 0.453 -9.727 -11.07 1 95.75 23 GLN B C 1
ATOM 966 O O . GLN B 1 23 ? 0.254 -10.758 -11.719 1 95.75 23 GLN B O 1
ATOM 971 N N . GLN B 1 24 ? -0.148 -9.516 -9.984 1 96.25 24 GLN B N 1
ATOM 972 C CA . GLN B 1 24 ? -1.085 -10.461 -9.391 1 96.25 24 GLN B CA 1
ATOM 973 C C . GLN B 1 24 ? -2.295 -10.68 -10.297 1 96.25 24 GLN B C 1
ATOM 975 O O . GLN B 1 24 ? -2.721 -11.812 -10.516 1 96.25 24 GLN B O 1
ATOM 980 N N . SER B 1 25 ? -2.779 -9.664 -10.844 1 96.06 25 SER B N 1
ATOM 981 C CA . SER B 1 25 ? -3.926 -9.719 -11.742 1 96.06 25 SER B CA 1
ATOM 982 C C . SER B 1 25 ? -3.605 -10.523 -13 1 96.06 25 SER B C 1
ATOM 984 O O . SER B 1 25 ? -4.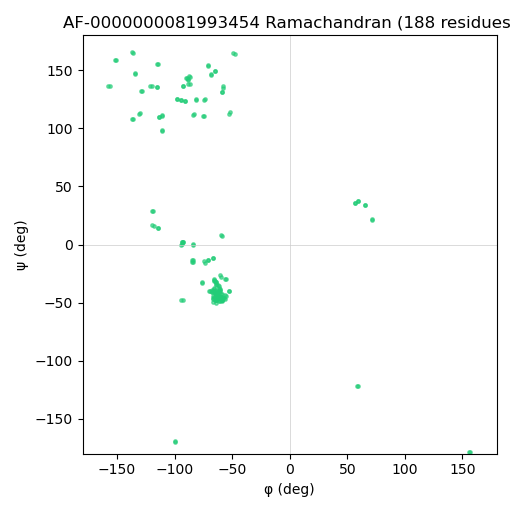43 -11.312 -13.461 1 96.06 25 SER B O 1
ATOM 986 N N . GLU B 1 26 ? -2.449 -10.25 -13.453 1 96.94 26 GLU B N 1
ATOM 987 C CA . GLU B 1 26 ? -2.039 -10.992 -14.648 1 96.94 26 GLU B CA 1
ATOM 988 C C . GLU B 1 26 ? -1.952 -12.484 -14.367 1 96.94 26 GLU B C 1
ATOM 990 O O . GLU B 1 26 ? -2.434 -13.297 -15.156 1 96.94 26 GLU B O 1
ATOM 995 N N . VAL B 1 27 ? -1.38 -12.883 -13.312 1 97.5 27 VAL B N 1
ATOM 996 C CA . VAL B 1 27 ? -1.255 -14.281 -12.93 1 97.5 27 VAL B CA 1
ATOM 997 C C . VAL B 1 27 ? -2.641 -14.914 -12.812 1 97.5 27 VAL B C 1
ATOM 999 O O . VAL B 1 27 ? -2.902 -15.969 -13.391 1 97.5 27 VAL B O 1
ATOM 1002 N N . THR B 1 28 ? -3.52 -14.234 -12.125 1 96.69 28 THR B N 1
ATOM 1003 C CA . THR B 1 28 ? -4.852 -14.781 -11.914 1 96.69 28 THR B CA 1
ATOM 1004 C C . THR B 1 28 ? -5.609 -14.891 -13.234 1 96.69 28 THR B C 1
ATOM 1006 O O . THR B 1 28 ? -6.281 -15.891 -13.492 1 96.69 28 THR B O 1
ATOM 1009 N N . ARG B 1 29 ? -5.477 -13.914 -14.062 1 96.88 29 ARG B N 1
ATOM 1010 C CA . ARG B 1 29 ? -6.141 -13.922 -15.367 1 96.88 29 ARG B CA 1
ATOM 1011 C C . ARG B 1 29 ? -5.707 -15.125 -16.188 1 96.88 29 ARG B C 1
ATOM 1013 O O . ARG B 1 29 ? -6.543 -15.805 -16.781 1 96.88 29 ARG B O 1
ATOM 1020 N N . ILE B 1 30 ? -4.457 -15.352 -16.266 1 96.56 30 ILE B N 1
ATOM 1021 C CA . ILE B 1 30 ? -3.906 -16.438 -17.062 1 96.56 30 ILE B CA 1
ATOM 1022 C C . ILE B 1 30 ? -4.332 -17.781 -16.484 1 96.56 30 ILE B C 1
ATOM 1024 O O . ILE B 1 30 ? -4.754 -18.672 -17.219 1 96.56 30 ILE B O 1
ATOM 1028 N N . LEU B 1 31 ? -4.277 -18.016 -15.156 1 95 31 LEU B N 1
ATOM 1029 C CA . LEU B 1 31 ? -4.695 -19.25 -14.516 1 95 31 LEU B CA 1
ATOM 1030 C C . LEU B 1 31 ? -6.184 -19.516 -14.742 1 95 31 LEU B C 1
ATOM 1032 O O . LEU B 1 31 ? -6.578 -20.625 -15.078 1 95 31 LEU B O 1
ATOM 1036 N N . ASP B 1 32 ? -6.914 -18.469 -14.664 1 95.06 32 ASP B N 1
ATOM 1037 C CA . ASP B 1 32 ? -8.352 -18.578 -14.914 1 95.06 32 ASP B CA 1
ATOM 1038 C C . ASP B 1 32 ? -8.625 -18.938 -16.375 1 95.06 32 ASP B C 1
ATOM 1040 O O . ASP B 1 32 ? -9.453 -19.812 -16.656 1 95.06 32 ASP B O 1
ATOM 1044 N N . GLY B 1 33 ? -7.941 -18.219 -17.188 1 94.38 33 GLY B N 1
ATOM 1045 C CA . GLY B 1 33 ? -8.078 -18.516 -18.609 1 94.38 33 GLY B CA 1
ATOM 1046 C C . GLY B 1 33 ? -7.773 -19.969 -18.953 1 94.38 33 GLY B C 1
ATOM 1047 O O . GLY B 1 33 ? -8.352 -20.531 -19.875 1 94.38 33 GLY B O 1
ATOM 1048 N N . LYS B 1 34 ? -6.926 -20.578 -18.203 1 92.06 34 LYS B N 1
ATOM 1049 C CA . LYS B 1 34 ? -6.539 -21.969 -18.422 1 92.06 34 LYS B CA 1
ATOM 1050 C C . LYS B 1 34 ? -7.387 -22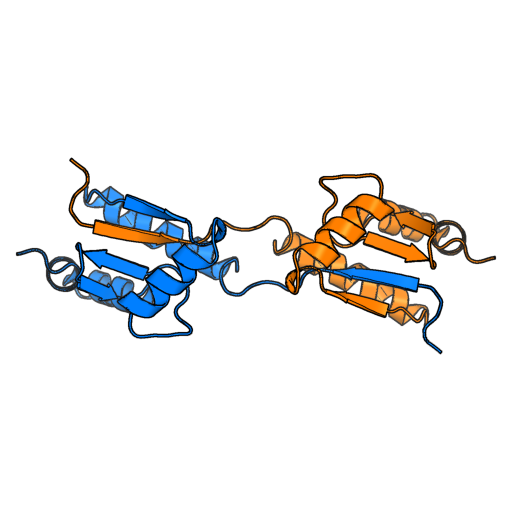.922 -17.578 1 92.06 34 LYS B C 1
ATOM 1052 O O . LYS B 1 34 ? -7.117 -24.109 -17.516 1 92.06 34 LYS B O 1
ATOM 1057 N N . HIS B 1 35 ? -8.289 -22.406 -16.812 1 92.25 35 HIS B N 1
ATOM 1058 C CA . HIS B 1 35 ? -9.211 -23.156 -15.953 1 92.25 35 HIS B CA 1
ATOM 1059 C C . HIS B 1 35 ? -8.453 -23.891 -14.852 1 92.25 35 HIS B C 1
ATOM 1061 O O . HIS B 1 35 ? -8.789 -25.031 -14.516 1 92.25 35 HIS B O 1
ATOM 1067 N N . ILE B 1 36 ? -7.461 -23.266 -14.453 1 91.12 36 ILE B N 1
ATOM 1068 C CA . ILE B 1 36 ? -6.73 -23.797 -13.305 1 91.12 36 ILE B CA 1
ATOM 1069 C C . ILE B 1 36 ? -7.289 -23.203 -12.016 1 91.12 36 ILE B C 1
ATOM 1071 O O . ILE B 1 36 ? -7.312 -21.984 -11.852 1 91.12 36 ILE B O 1
ATOM 1075 N N . LYS B 1 37 ? -7.719 -24.109 -11.094 1 92.75 37 LYS B N 1
ATOM 1076 C CA . LYS B 1 37 ? -8.273 -23.672 -9.82 1 92.75 37 LYS B CA 1
ATOM 1077 C C . LYS B 1 37 ? -7.172 -23.5 -8.773 1 92.75 37 LYS B C 1
ATOM 1079 O O . LYS B 1 37 ? -6.238 -24.297 -8.711 1 92.75 37 LYS B O 1
ATOM 1084 N N . TYR B 1 38 ? -7.312 -22.531 -7.988 1 95.69 38 TYR B N 1
ATOM 1085 C CA . TYR B 1 38 ? -6.309 -22.25 -6.969 1 95.69 38 TYR B CA 1
ATOM 1086 C C . TYR B 1 38 ? -6.934 -21.562 -5.754 1 95.69 38 TYR B C 1
ATOM 1088 O O . TYR B 1 38 ? -8.008 -20.969 -5.855 1 95.69 38 TYR B O 1
ATOM 1096 N N . GLN B 1 39 ? -6.234 -21.656 -4.637 1 96.38 39 GLN B N 1
ATOM 1097 C CA . GLN B 1 39 ? -6.586 -20.922 -3.426 1 96.38 39 GLN B CA 1
ATOM 1098 C C . GLN B 1 39 ? -5.859 -19.594 -3.361 1 96.38 39 GLN B C 1
ATOM 1100 O O . GLN B 1 39 ? -4.668 -19.5 -3.662 1 96.38 39 GLN B O 1
ATOM 1105 N N . LEU B 1 40 ? -6.551 -18.516 -2.979 1 95.62 40 LEU B N 1
ATOM 1106 C CA . LEU B 1 40 ? -5.941 -17.203 -2.75 1 95.62 40 LEU B CA 1
ATOM 1107 C C . LEU B 1 40 ? -5.598 -17.016 -1.276 1 95.62 40 LEU B C 1
ATOM 1109 O O . LEU B 1 40 ? -6.457 -17.188 -0.407 1 95.62 40 LEU B O 1
ATOM 1113 N N . VAL B 1 41 ? -4.375 -16.734 -1.035 1 96.12 41 VAL B N 1
ATOM 1114 C CA . VAL B 1 41 ? -3.936 -16.484 0.334 1 96.12 41 VAL B CA 1
ATOM 1115 C C . VAL B 1 41 ? -3.52 -15.023 0.487 1 96.12 41 VAL B C 1
ATOM 1117 O O . VAL B 1 41 ? -2.467 -14.617 -0.011 1 96.12 41 VAL B O 1
ATOM 1120 N N . ASP B 1 42 ? -4.293 -14.227 1.221 1 94.44 42 ASP B N 1
ATOM 1121 C CA . ASP B 1 42 ? -4.062 -12.797 1.425 1 94.44 42 ASP B CA 1
ATOM 1122 C C . ASP B 1 42 ? -3.061 -12.562 2.555 1 94.44 42 ASP B C 1
ATOM 1124 O O . ASP B 1 42 ? -3.406 -12.68 3.73 1 94.44 42 ASP B O 1
ATOM 1128 N N . ILE B 1 43 ? -1.884 -12.078 2.201 1 93.94 43 ILE B N 1
ATOM 1129 C CA . ILE B 1 43 ? -0.828 -11.969 3.201 1 93.94 43 ILE B CA 1
ATOM 1130 C C . ILE B 1 43 ? -0.987 -10.664 3.982 1 93.94 43 ILE B C 1
ATOM 1132 O O . ILE B 1 43 ? -0.3 -10.445 4.984 1 93.94 43 ILE B O 1
ATOM 1136 N N . SER B 1 44 ? -1.799 -9.75 3.449 1 86.62 44 SER B N 1
ATOM 1137 C CA . SER B 1 44 ? -1.997 -8.477 4.141 1 86.62 44 SER B CA 1
ATOM 1138 C C . SER B 1 44 ? -2.816 -8.664 5.414 1 86.62 44 SER B C 1
ATOM 1140 O O . SER B 1 44 ? -2.857 -7.777 6.266 1 86.62 44 SER B O 1
ATOM 1142 N N . GLN B 1 45 ? -3.465 -9.812 5.621 1 85.75 45 GLN B N 1
ATOM 1143 C CA . GLN B 1 45 ? -4.359 -10.07 6.742 1 85.75 45 GLN B CA 1
ATOM 1144 C C . GLN B 1 45 ? -3.576 -10.328 8.023 1 85.75 45 GLN B C 1
ATOM 1146 O O . GLN B 1 45 ? -4.055 -10.031 9.125 1 85.75 45 GLN B O 1
ATOM 1151 N N . ASP B 1 46 ? -2.422 -10.922 7.844 1 86.06 46 ASP B N 1
ATOM 1152 C CA . ASP B 1 46 ? -1.665 -11.367 9.008 1 86.06 46 ASP B CA 1
ATOM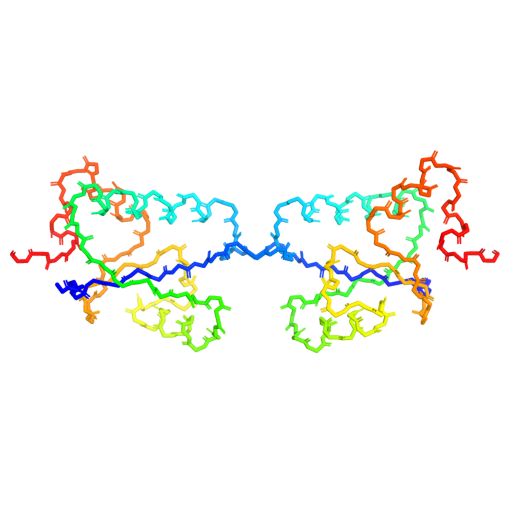 1153 C C . ASP B 1 46 ? -0.182 -11.516 8.68 1 86.06 46 ASP B C 1
ATOM 1155 O O . ASP B 1 46 ? 0.174 -12.078 7.641 1 86.06 46 ASP B O 1
ATOM 1159 N N . ASN B 1 47 ? 0.646 -11.039 9.594 1 88.5 47 ASN B N 1
ATOM 1160 C CA . ASN B 1 47 ? 2.088 -11.188 9.438 1 88.5 47 ASN B CA 1
ATOM 1161 C C . ASN B 1 47 ? 2.494 -12.656 9.352 1 88.5 47 ASN B C 1
ATOM 1163 O O . ASN B 1 47 ? 3.465 -13 8.672 1 88.5 47 ASN B O 1
ATOM 1167 N N . ALA B 1 48 ? 1.727 -13.531 9.945 1 94.25 48 ALA B N 1
ATOM 1168 C CA . ALA B 1 48 ? 2.029 -14.961 9.93 1 94.25 48 ALA B CA 1
ATOM 1169 C C . ALA B 1 48 ? 1.917 -15.523 8.523 1 94.25 48 ALA B C 1
ATOM 1171 O O . ALA B 1 48 ? 2.703 -16.391 8.133 1 94.25 48 ALA B O 1
ATOM 1172 N N . LEU B 1 49 ? 0.945 -15.102 7.797 1 94.5 49 LEU B N 1
ATOM 1173 C CA . LEU B 1 49 ? 0.769 -15.562 6.422 1 94.5 49 LEU B CA 1
ATOM 1174 C C . LEU B 1 49 ? 1.923 -15.094 5.543 1 94.5 49 LEU B C 1
ATOM 1176 O O . LEU B 1 49 ? 2.389 -15.828 4.672 1 94.5 49 LEU B O 1
ATOM 1180 N N . ARG B 1 50 ? 2.428 -13.891 5.754 1 93.94 50 ARG B N 1
ATOM 1181 C CA . ARG B 1 50 ? 3.592 -13.359 5.055 1 93.94 50 ARG B CA 1
ATOM 1182 C C . ARG B 1 50 ? 4.84 -14.18 5.359 1 93.94 50 ARG B C 1
ATOM 1184 O O . ARG B 1 50 ? 5.59 -14.539 4.449 1 93.94 50 ARG B O 1
ATOM 1191 N N . GLU B 1 51 ? 5.008 -14.477 6.641 1 96.06 51 GLU B N 1
ATOM 1192 C CA . GLU B 1 51 ? 6.152 -15.281 7.059 1 96.06 51 GLU B CA 1
ATOM 1193 C C . GLU B 1 51 ? 6.074 -16.688 6.477 1 96.06 51 GLU B C 1
ATOM 1195 O O . GLU B 1 51 ? 7.086 -17.25 6.051 1 96.06 51 GLU B O 1
ATOM 1200 N N . GLU B 1 52 ? 4.922 -17.266 6.48 1 96.25 52 GLU B N 1
ATOM 1201 C CA . GLU B 1 52 ? 4.723 -18.578 5.867 1 96.25 52 GLU B CA 1
ATOM 1202 C C . GLU B 1 52 ? 5.098 -18.547 4.391 1 96.25 52 GLU B C 1
ATOM 1204 O O . GLU B 1 52 ? 5.812 -19.438 3.914 1 96.25 52 GLU B O 1
ATOM 1209 N N . MET B 1 53 ? 4.68 -17.562 3.633 1 96.69 53 MET B N 1
ATOM 1210 C CA . MET B 1 53 ? 5.008 -17.406 2.219 1 96.69 53 MET B CA 1
ATOM 1211 C C . MET B 1 53 ? 6.516 -17.359 2.012 1 96.69 53 MET B C 1
ATOM 1213 O O . MET B 1 53 ? 7.047 -18.062 1.15 1 96.69 53 MET B O 1
ATOM 1217 N N . ARG B 1 54 ? 7.141 -16.578 2.83 1 97.5 54 ARG B N 1
ATOM 1218 C CA . ARG B 1 54 ? 8.578 -16.375 2.711 1 97.5 54 ARG B CA 1
ATOM 1219 C C . ARG B 1 54 ? 9.336 -17.656 3.053 1 97.5 54 ARG B C 1
ATOM 1221 O O . ARG B 1 54 ? 10.289 -18.016 2.359 1 97.5 54 ARG B O 1
ATOM 1228 N N . ALA B 1 55 ? 8.875 -18.328 4.074 1 97.06 55 ALA B N 1
ATOM 1229 C CA . ALA B 1 55 ? 9.492 -19.594 4.465 1 97.06 55 ALA B CA 1
ATOM 1230 C C . ALA B 1 55 ? 9.336 -20.641 3.365 1 97.06 55 ALA B C 1
ATOM 1232 O O . ALA B 1 55 ? 10.312 -21.297 2.973 1 97.06 55 ALA B O 1
ATOM 1233 N N . LYS B 1 56 ? 8.172 -20.797 2.838 1 96.25 56 LYS B N 1
ATOM 1234 C CA . LYS B 1 56 ? 7.895 -21.797 1.806 1 96.25 56 LYS B CA 1
ATOM 1235 C C . LYS B 1 56 ? 8.664 -21.484 0.523 1 96.25 56 LYS B C 1
ATOM 1237 O O . LYS B 1 56 ? 9.039 -22.406 -0.213 1 96.25 56 LYS B O 1
ATOM 1242 N N . SER B 1 57 ? 8.891 -20.234 0.263 1 97.19 57 SER B N 1
ATOM 1243 C CA . SER B 1 57 ? 9.578 -19.828 -0.958 1 97.19 57 SER B CA 1
ATOM 1244 C C . SER B 1 57 ? 11.094 -19.891 -0.785 1 97.19 57 SER B C 1
ATOM 1246 O O . SER B 1 57 ? 11.836 -19.797 -1.763 1 97.19 57 SER B O 1
ATOM 1248 N N . GLY B 1 58 ? 11.5 -20.016 0.47 1 96.62 58 GLY B N 1
ATOM 1249 C CA . GLY B 1 58 ? 12.93 -20.016 0.759 1 96.62 58 GLY B CA 1
ATOM 1250 C C . GLY B 1 58 ? 13.578 -18.656 0.594 1 96.62 58 GLY B C 1
ATOM 1251 O O . GLY B 1 58 ? 14.781 -18.562 0.324 1 96.62 58 GLY B O 1
ATOM 1252 N N . ASN B 1 59 ? 12.812 -17.578 0.637 1 96.69 59 ASN B N 1
ATOM 1253 C CA . ASN B 1 59 ? 13.25 -16.188 0.446 1 96.69 59 ASN B CA 1
ATOM 1254 C C . ASN B 1 59 ? 12.617 -15.258 1.477 1 96.69 59 ASN B C 1
ATOM 1256 O O . ASN B 1 59 ? 11.422 -14.953 1.394 1 96.69 59 ASN B O 1
ATOM 1260 N N . PRO B 1 60 ? 13.398 -14.773 2.432 1 96 60 PRO B N 1
ATOM 1261 C CA . PRO B 1 60 ? 12.859 -13.945 3.508 1 96 60 PRO B CA 1
ATOM 1262 C C . PRO B 1 60 ? 12.336 -12.594 3.006 1 96 60 PRO B C 1
ATOM 1264 O O . PRO B 1 60 ? 11.609 -11.906 3.725 1 96 60 PRO B O 1
ATOM 1267 N N . LYS B 1 61 ? 12.602 -12.203 1.815 1 93.81 61 LYS B N 1
ATOM 1268 C CA . LYS B 1 61 ? 12.156 -10.93 1.267 1 93.81 61 LYS B CA 1
ATOM 1269 C C . LYS B 1 61 ? 11.164 -11.133 0.131 1 93.81 61 LYS B C 1
ATOM 1271 O O . LYS B 1 61 ? 10.914 -10.219 -0.659 1 93.81 61 LYS B O 1
ATOM 1276 N N . ALA B 1 62 ? 10.656 -12.328 0.013 1 96.31 62 ALA B N 1
ATOM 1277 C CA . ALA B 1 62 ? 9.727 -12.625 -1.072 1 96.31 62 ALA B CA 1
ATOM 1278 C C . ALA B 1 62 ? 8.516 -11.703 -1.021 1 96.31 62 ALA B C 1
ATOM 1280 O O . ALA B 1 62 ? 7.98 -11.422 0.058 1 96.31 62 ALA B O 1
ATOM 1281 N N . ILE B 1 63 ? 8.117 -11.188 -2.211 1 95.62 63 ILE B N 1
ATOM 1282 C CA . ILE B 1 63 ? 6.902 -10.383 -2.336 1 95.62 63 ILE B CA 1
ATOM 1283 C C . ILE B 1 63 ? 5.891 -11.109 -3.217 1 95.62 63 ILE B C 1
ATOM 1285 O O . ILE B 1 63 ? 6.266 -11.953 -4.035 1 95.62 63 ILE B O 1
ATOM 1289 N N . PRO B 1 64 ? 4.629 -10.734 -2.961 1 96.25 64 PRO B N 1
ATOM 1290 C CA . PRO B 1 64 ? 3.637 -11.352 -3.846 1 96.25 64 PRO B CA 1
ATOM 1291 C C . PRO B 1 64 ? 3.705 -10.812 -5.273 1 96.25 64 PRO B C 1
ATOM 1293 O O . PRO B 1 64 ? 4.27 -9.742 -5.508 1 96.25 64 PRO B O 1
ATOM 1296 N N . PRO B 1 65 ? 3.26 -11.656 -6.164 1 97.56 65 PRO B N 1
ATOM 1297 C CA . PRO B 1 65 ? 2.635 -12.969 -5.996 1 97.56 65 PRO B CA 1
ATOM 1298 C C . PRO B 1 65 ? 3.654 -14.102 -5.895 1 97.56 65 PRO B C 1
ATOM 1300 O O . PRO B 1 65 ? 4.723 -14.031 -6.512 1 97.56 65 PRO B O 1
ATOM 1303 N N . GLN B 1 66 ? 3.416 -15.086 -5.113 1 98.25 66 GLN B N 1
ATOM 1304 C CA . GLN B 1 66 ? 4.121 -16.359 -5.059 1 98.25 66 GLN B CA 1
ATOM 1305 C C . GLN B 1 66 ? 3.176 -17.516 -5.344 1 98.25 66 GLN B C 1
ATOM 1307 O O . GLN B 1 66 ? 2.047 -17.547 -4.852 1 98.25 66 GLN B O 1
ATOM 1312 N N . ILE B 1 67 ? 3.635 -18.453 -6.148 1 98.06 67 ILE B N 1
ATOM 1313 C CA . ILE B 1 67 ? 2.775 -19.531 -6.629 1 98.06 67 ILE B CA 1
ATOM 1314 C C . ILE B 1 67 ? 3.273 -20.875 -6.09 1 98.06 67 ILE B C 1
ATOM 1316 O O . ILE B 1 67 ? 4.473 -21.156 -6.129 1 98.06 67 ILE B O 1
ATOM 1320 N N . PHE B 1 68 ? 2.322 -21.656 -5.641 1 97.44 68 PHE B N 1
ATOM 1321 C CA . PHE B 1 68 ? 2.645 -22.969 -5.062 1 97.44 68 PHE B CA 1
ATOM 1322 C C . PHE B 1 68 ? 1.707 -24.031 -5.598 1 97.44 68 PHE B C 1
ATOM 1324 O O . PHE B 1 68 ? 0.535 -23.766 -5.867 1 97.44 68 PHE B O 1
ATOM 1331 N N . ASN B 1 69 ? 2.162 -25.156 -5.734 1 95.75 69 ASN B N 1
ATOM 1332 C CA . ASN B 1 69 ? 1.395 -26.391 -5.914 1 95.75 69 ASN B CA 1
ATOM 1333 C C . ASN B 1 69 ? 1.495 -27.297 -4.688 1 95.75 69 ASN B C 1
ATOM 1335 O O . ASN B 1 69 ? 2.434 -28.078 -4.57 1 95.75 69 ASN B O 1
ATOM 1339 N N . GLY B 1 70 ? 0.478 -27.188 -3.883 1 91.56 70 GLY B N 1
ATOM 1340 C CA . GLY B 1 70 ? 0.626 -27.828 -2.584 1 91.56 70 GLY B CA 1
ATOM 1341 C C . GLY B 1 70 ? 1.81 -27.297 -1.793 1 91.56 70 GLY B C 1
ATOM 1342 O O . GLY B 1 70 ? 1.941 -26.094 -1.591 1 91.56 70 GLY B O 1
ATOM 1343 N N . ASP B 1 71 ? 2.77 -28.156 -1.408 1 90.88 71 ASP B N 1
ATOM 1344 C CA . ASP B 1 71 ? 3.938 -27.781 -0.619 1 90.88 71 ASP B CA 1
ATOM 1345 C C . ASP B 1 71 ? 5.121 -27.438 -1.521 1 90.88 71 ASP B C 1
ATOM 1347 O O . ASP B 1 71 ? 6.195 -27.078 -1.034 1 90.88 71 ASP B O 1
ATOM 1351 N N . HIS B 1 72 ? 4.82 -27.516 -2.73 1 94.06 72 HIS B N 1
ATOM 1352 C CA . HIS B 1 72 ? 5.91 -27.281 -3.666 1 94.06 72 HIS B CA 1
ATOM 1353 C C . HIS B 1 72 ? 5.883 -25.844 -4.188 1 94.06 72 HIS B C 1
ATOM 1355 O O . HIS B 1 72 ? 4.875 -25.391 -4.738 1 94.06 72 HIS B O 1
ATOM 1361 N N . TYR B 1 73 ? 6.992 -25.219 -4.004 1 97.56 73 TYR B N 1
ATOM 1362 C CA . TYR B 1 73 ? 7.152 -23.875 -4.555 1 97.56 73 TYR B CA 1
ATOM 1363 C C . TYR B 1 73 ? 7.34 -23.922 -6.066 1 97.56 73 TYR B C 1
ATOM 1365 O O . TYR B 1 73 ? 8.219 -24.641 -6.562 1 97.56 73 TYR B O 1
ATOM 1373 N N . CYS B 1 74 ? 6.508 -23.188 -6.832 1 97.62 74 CYS B N 1
ATOM 1374 C CA . CYS B 1 74 ? 6.625 -23.141 -8.289 1 97.62 74 CYS B CA 1
ATOM 1375 C C . CYS B 1 74 ? 7.461 -21.938 -8.719 1 97.62 74 CYS B C 1
ATOM 1377 O O . CYS B 1 74 ? 8.305 -22.047 -9.609 1 97.62 74 CYS B O 1
ATOM 1379 N N . GLY B 1 75 ? 7.16 -20.719 -8.148 1 97.88 75 GLY B N 1
ATOM 1380 C CA . GLY B 1 75 ? 7.906 -19.531 -8.531 1 97.88 75 GLY B CA 1
ATOM 1381 C C . GLY B 1 75 ? 7.145 -18.234 -8.289 1 97.88 75 GLY B C 1
ATOM 1382 O O . GLY B 1 75 ? 6.047 -18.25 -7.734 1 97.88 75 GLY B O 1
ATOM 1383 N N . ASP B 1 76 ? 7.879 -17.109 -8.695 1 98 76 ASP B N 1
ATOM 1384 C CA . ASP B 1 76 ? 7.293 -15.781 -8.625 1 98 76 ASP B CA 1
ATOM 1385 C C . ASP B 1 76 ? 6.773 -15.336 -9.992 1 98 76 ASP B C 1
ATOM 1387 O O . ASP B 1 76 ? 6.676 -16.141 -10.922 1 98 76 ASP B O 1
ATOM 1391 N N . TYR B 1 77 ? 6.441 -14.086 -10.07 1 98.06 77 TYR B N 1
ATOM 1392 C CA . TYR B 1 77 ? 5.859 -13.516 -11.281 1 98.06 77 TYR B CA 1
ATOM 1393 C C . TYR B 1 77 ? 6.816 -13.648 -12.461 1 98.06 77 TYR B C 1
ATOM 1395 O O . TYR B 1 77 ? 6.41 -14.047 -13.555 1 98.06 77 TYR B O 1
ATOM 1403 N N . GLU B 1 78 ? 8.016 -13.344 -12.195 1 97.75 78 GLU B N 1
ATOM 1404 C CA . GLU B 1 78 ? 8.992 -13.375 -13.281 1 97.75 78 GLU B CA 1
ATOM 1405 C C . GLU B 1 78 ? 9.125 -14.781 -13.859 1 97.75 78 GLU B C 1
ATOM 1407 O O . GLU B 1 78 ? 9.094 -14.961 -15.078 1 97.75 78 GLU B O 1
ATOM 1412 N N . LEU B 1 79 ? 9.289 -15.758 -13.039 1 97.81 79 LEU B N 1
ATOM 1413 C CA . LEU B 1 79 ? 9.375 -17.141 -13.484 1 97.81 79 LEU B CA 1
ATOM 1414 C C . LEU B 1 79 ? 8.086 -17.578 -14.172 1 97.81 79 LEU B C 1
ATOM 1416 O O . LEU B 1 79 ? 8.125 -18.312 -15.156 1 97.81 79 LEU B O 1
ATOM 1420 N N . PHE B 1 80 ? 7.016 -17.125 -13.758 1 98.25 80 PHE B N 1
ATOM 1421 C CA . PHE B 1 80 ? 5.715 -17.469 -14.32 1 98.25 80 PHE B CA 1
ATOM 1422 C C . PHE B 1 80 ? 5.594 -16.938 -15.75 1 98.25 80 PHE B C 1
ATOM 1424 O O . PHE B 1 80 ? 5.234 -17.688 -16.656 1 98.25 80 PHE B O 1
ATOM 1431 N N . VAL B 1 81 ? 5.922 -15.664 -15.891 1 97.56 81 VAL B N 1
ATOM 1432 C CA . VAL B 1 81 ? 5.816 -15.047 -17.203 1 97.56 81 VAL B CA 1
ATOM 1433 C C . VAL B 1 81 ? 6.77 -15.742 -18.188 1 97.56 81 VAL B C 1
ATOM 1435 O O . VAL B 1 81 ? 6.418 -15.984 -19.344 1 97.56 81 VAL B O 1
ATOM 1438 N N . GLU B 1 82 ? 7.875 -16.047 -17.719 1 97.94 82 GLU B N 1
ATOM 1439 C CA . GLU B 1 82 ? 8.828 -16.766 -18.562 1 97.94 82 GLU B CA 1
ATOM 1440 C C . GLU B 1 82 ? 8.266 -18.109 -19.016 1 97.94 82 GLU B C 1
ATOM 1442 O O . GLU B 1 82 ? 8.375 -18.469 -20.188 1 97.94 82 GLU B O 1
ATOM 1447 N N . ALA B 1 83 ? 7.715 -18.828 -18.141 1 97.62 83 ALA B N 1
ATOM 1448 C CA . ALA B 1 83 ? 7.121 -20.125 -18.438 1 97.62 83 ALA B CA 1
ATOM 1449 C C . ALA B 1 83 ? 5.984 -19.984 -19.453 1 97.62 83 ALA B C 1
ATOM 1451 O O . ALA B 1 83 ? 5.84 -20.812 -20.359 1 97.62 83 ALA B O 1
ATOM 1452 N N . VAL B 1 84 ? 5.219 -18.953 -19.297 1 96.69 84 VAL B N 1
ATOM 1453 C CA . VAL B 1 84 ? 4.121 -18.703 -20.219 1 96.69 84 VAL B CA 1
ATOM 1454 C C . VAL B 1 84 ? 4.68 -18.406 -21.609 1 96.69 84 VAL B C 1
ATOM 1456 O O . VAL B 1 84 ? 4.223 -18.984 -22.594 1 96.69 84 VAL B O 1
ATOM 1459 N N . GLU B 1 85 ? 5.602 -17.594 -21.656 1 96.62 85 GLU B N 1
ATOM 1460 C CA . GLU B 1 85 ? 6.191 -17.188 -22.922 1 96.62 85 GLU B CA 1
ATOM 1461 C C . GLU B 1 85 ? 6.863 -18.359 -23.625 1 96.62 85 GLU B C 1
ATOM 1463 O O . GLU B 1 85 ? 6.859 -18.438 -24.859 1 96.62 85 GLU B O 1
ATOM 1468 N N . GLN B 1 86 ? 7.363 -19.219 -22.875 1 97.06 86 GLN B N 1
ATOM 1469 C CA . GLN B 1 86 ? 8.078 -20.375 -23.422 1 97.06 86 GLN B CA 1
ATOM 1470 C C . GLN B 1 86 ? 7.152 -21.562 -23.594 1 97.06 86 GLN B C 1
ATOM 1472 O O . GLN B 1 86 ? 7.598 -22.656 -23.984 1 97.06 86 GLN B O 1
ATOM 1477 N N . ASN B 1 87 ? 5.93 -21.406 -23.297 1 96.12 87 ASN B N 1
ATOM 1478 C CA . ASN B 1 87 ? 4.938 -22.469 -23.375 1 96.12 87 ASN B CA 1
ATOM 1479 C C . ASN B 1 87 ? 5.312 -23.656 -22.484 1 96.12 87 ASN B C 1
ATOM 1481 O O . ASN B 1 87 ? 5.164 -24.812 -22.891 1 96.12 87 ASN B O 1
ATOM 1485 N N . THR B 1 88 ? 5.891 -23.422 -21.297 1 96.62 88 THR B N 1
ATOM 1486 C CA . THR B 1 88 ? 6.277 -24.438 -20.344 1 96.62 88 THR B CA 1
ATOM 1487 C C . THR B 1 88 ? 5.52 -24.266 -19.016 1 96.62 88 THR B C 1
ATOM 1489 O O . THR B 1 88 ? 6.055 -24.562 -17.953 1 96.62 88 THR B O 1
ATOM 1492 N N . LEU B 1 89 ? 4.371 -23.734 -19.062 1 95.31 89 LEU B N 1
ATOM 1493 C CA . LEU B 1 89 ? 3.58 -23.469 -17.875 1 95.31 89 LEU B CA 1
ATOM 1494 C C . LEU B 1 89 ? 3.271 -24.75 -17.109 1 95.31 89 LEU B C 1
ATOM 1496 O O . LEU B 1 89 ? 3.266 -24.766 -15.883 1 95.31 89 LEU B O 1
ATOM 1500 N N . GLN B 1 90 ? 3.016 -25.812 -17.797 1 93.69 90 GLN B N 1
ATOM 1501 C CA . GLN B 1 90 ? 2.727 -27.094 -17.172 1 93.69 90 GLN B CA 1
ATOM 1502 C C . GLN B 1 90 ? 3.891 -27.562 -16.297 1 93.69 90 GLN B C 1
ATOM 1504 O O . GLN B 1 90 ? 3.684 -28.062 -15.188 1 93.69 90 GLN B O 1
ATOM 1509 N N . GLU B 1 91 ? 5.078 -27.453 -16.828 1 95.5 91 GLU B N 1
ATOM 1510 C CA . GLU B 1 91 ? 6.281 -27.797 -16.062 1 95.5 91 GLU B CA 1
ATOM 1511 C C . GLU B 1 91 ? 6.449 -26.875 -14.867 1 95.5 91 GLU B C 1
ATOM 1513 O O . GLU B 1 91 ? 6.789 -27.328 -13.773 1 95.5 91 GLU B O 1
ATOM 1518 N N . PHE B 1 92 ? 6.246 -25.625 -15.117 1 96.25 92 PHE B N 1
ATOM 1519 C CA . PHE B 1 92 ? 6.34 -24.609 -14.062 1 96.25 92 PHE B CA 1
ATOM 1520 C C . PHE B 1 92 ? 5.402 -24.953 -12.906 1 96.25 92 PHE B C 1
ATOM 1522 O O . PHE B 1 92 ? 5.785 -24.859 -11.742 1 96.25 92 PHE B O 1
ATOM 1529 N N . LEU B 1 93 ? 4.184 -25.359 -13.227 1 94.44 93 LEU B N 1
ATOM 1530 C CA . LEU B 1 93 ? 3.16 -25.625 -12.219 1 94.44 93 LEU B CA 1
ATOM 1531 C C . LEU B 1 93 ? 3.309 -27.047 -11.664 1 94.44 93 LEU B C 1
ATOM 1533 O O . LEU B 1 93 ? 2.523 -27.469 -10.812 1 94.44 93 LEU B O 1
ATOM 1537 N N . LYS B 1 94 ? 4.297 -27.75 -12.164 1 91.06 94 LYS B N 1
ATOM 1538 C CA . LYS B 1 94 ? 4.59 -29.109 -11.719 1 91.06 94 LYS B CA 1
ATOM 1539 C C . LYS B 1 94 ? 3.373 -30.016 -11.883 1 91.06 94 LYS B C 1
ATOM 1541 O O . LYS B 1 94 ? 3.016 -30.75 -10.961 1 91.06 94 LYS B O 1
ATOM 1546 N N . LEU B 1 95 ? 2.703 -29.672 -12.992 1 80.38 95 LEU B N 1
ATOM 1547 C CA . LEU B 1 95 ? 1.581 -30.531 -13.367 1 80.38 95 LEU B CA 1
ATOM 1548 C C . LEU B 1 95 ? 2.074 -31.844 -13.977 1 80.38 95 LEU B C 1
ATOM 1550 O O . LEU B 1 95 ? 3.08 -31.859 -14.688 1 80.38 95 LEU B O 1
ATOM 1554 N N . ALA B 1 96 ? 1.875 -32.906 -13.234 1 63.66 96 ALA B N 1
ATOM 1555 C CA . ALA B 1 96 ? 2.18 -34.219 -13.789 1 63.66 96 ALA B CA 1
ATOM 1556 C C . ALA B 1 96 ? 1.354 -34.5 -15.039 1 63.66 96 ALA B C 1
ATOM 1558 O O . ALA B 1 96 ? 0.248 -33.969 -15.188 1 63.66 96 ALA B O 1
#

Organism: Salvator merianae (NCBI:txid96440)

Sequence (192 aa):
PLGPWALYFSPPRRESAPWIKSQQSEVTRILDGKHIKYQLVDISQDNALREEMRAKSGNPKAIPPQIFNGDHYCGDYELFVEAVEQNTLQEFLKLAPLGPWALYFSPPRRESAPWIKSQQSEVTRILDGKHIKYQLVDISQDNALREEMRAKSGNPKAIPPQIFNGDHYCGDYELFVEAVEQNTLQEFLKLA

Solvent-accessible surface area (backbone atoms only — not comparable to full-atom values): 10452 Å² total; per-residue (Å²): 125,69,44,62,27,36,38,35,38,35,73,70,42,76,56,29,27,71,70,32,46,52,51,41,51,52,53,51,50,55,35,50,73,68,68,52,51,55,44,81,42,62,31,77,81,35,71,64,52,41,50,49,51,14,59,64,64,73,32,92,77,64,56,51,34,38,36,26,44,57,92,40,66,50,41,40,60,69,57,48,51,51,22,53,76,66,71,38,44,53,66,48,57,64,57,126,125,70,43,63,26,36,38,35,38,34,75,72,42,76,55,31,28,69,70,32,46,53,51,39,49,51,53,52,50,54,35,50,74,68,70,52,49,56,43,80,41,62,32,77,80,34,71,64,51,42,51,49,52,14,60,66,66,73,33,92,78,64,57,49,35,38,37,25,44,59,92,40,66,49,42,40,59,68,56,47,53,51,22,53,75,67,71,37,43,52,65,47,56,64,57,126